Protein AF-A0A2Z6NSV8-F1 (afdb_monomer)

Solvent-accessible surface area (backbone atoms only — not comparable to full-atom values): 12908 Å² total; per-residue (Å²): 108,70,70,58,52,53,51,50,53,53,48,51,54,47,51,56,53,72,50,49,33,76,66,28,57,75,40,52,78,53,50,54,31,45,48,26,4,74,62,27,60,74,47,33,76,74,72,43,64,49,90,51,48,65,43,16,6,60,55,75,52,96,62,92,82,56,91,92,45,86,90,75,89,53,72,66,60,58,56,78,63,72,59,65,21,34,48,58,68,52,47,60,37,32,37,81,87,54,78,53,47,80,92,69,41,44,53,77,75,48,76,42,51,40,81,55,60,43,71,79,56,10,56,55,45,43,67,75,64,32,69,68,40,52,54,56,20,54,76,74,50,84,66,40,55,75,41,73,96,34,66,44,72,70,43,48,67,26,74,44,64,46,98,88,69,48,80,45,92,68,64,38,37,48,64,54,67,75,34,99,54,98,77,92,67,77,82,76,28,61,60,69,75,41,46,93,46,73,87,71,60,50,68,66,58,49,62,25,64,49,86,71,58,95,61,90

Structure (mmCIF, N/CA/C/O backbone):
data_AF-A0A2Z6NSV8-F1
#
_entry.id   AF-A0A2Z6NSV8-F1
#
loop_
_atom_site.group_PDB
_atom_site.id
_atom_site.type_symbol
_atom_site.label_atom_id
_atom_site.label_alt_id
_atom_site.label_comp_id
_atom_site.label_asym_id
_atom_site.label_entity_id
_atom_site.label_seq_id
_atom_site.pdbx_PDB_ins_code
_atom_site.Cartn_x
_atom_site.Cartn_y
_atom_site.Cartn_z
_atom_site.occupancy
_atom_site.B_iso_or_equiv
_atom_site.auth_seq_id
_atom_site.auth_comp_id
_atom_site.auth_asym_id
_atom_site.auth_atom_id
_atom_site.pdbx_PDB_model_num
ATOM 1 N N . MET A 1 1 ? -2.256 27.620 -2.130 1.00 62.16 1 MET A N 1
ATOM 2 C CA . MET A 1 1 ? -2.546 26.206 -2.452 1.00 62.16 1 MET A CA 1
ATOM 3 C C . MET A 1 1 ? -1.366 25.525 -3.134 1.00 62.16 1 MET A C 1
ATOM 5 O O . MET A 1 1 ? -0.894 24.537 -2.601 1.00 62.16 1 MET A O 1
ATOM 9 N N . GLU A 1 2 ? -0.822 26.058 -4.230 1.00 69.62 2 GLU A N 1
ATOM 10 C CA . GLU A 1 2 ? 0.265 25.418 -5.001 1.00 69.62 2 GLU A CA 1
ATOM 11 C C . GLU A 1 2 ? 1.532 25.073 -4.185 1.00 69.62 2 GLU A C 1
ATOM 13 O O . GLU A 1 2 ? 2.012 23.943 -4.229 1.00 69.62 2 GLU A O 1
ATOM 18 N N . GLN A 1 3 ? 2.013 25.991 -3.335 1.00 72.94 3 GLN A N 1
ATOM 19 C CA . GLN A 1 3 ? 3.143 25.715 -2.430 1.00 72.94 3 GLN A CA 1
ATOM 20 C C . GLN A 1 3 ? 2.844 24.598 -1.417 1.00 72.94 3 GLN A C 1
ATOM 22 O O . GLN A 1 3 ? 3.735 23.831 -1.064 1.00 72.94 3 GLN A O 1
ATOM 27 N N . GLN A 1 4 ? 1.592 24.477 -0.969 1.00 73.69 4 GLN A N 1
ATOM 28 C CA . GLN A 1 4 ? 1.180 23.437 -0.028 1.00 73.69 4 GLN A CA 1
ATOM 29 C C . GLN A 1 4 ? 1.158 22.062 -0.704 1.00 73.69 4 GLN A C 1
ATOM 31 O O . GLN A 1 4 ? 1.627 21.098 -0.111 1.00 73.69 4 GLN A O 1
ATOM 36 N N . TYR A 1 5 ? 0.713 21.981 -1.963 1.00 82.62 5 TYR A N 1
ATOM 37 C CA . TYR A 1 5 ? 0.818 20.752 -2.755 1.00 82.62 5 TYR A CA 1
ATOM 38 C C . TYR A 1 5 ? 2.273 20.325 -2.938 1.00 82.62 5 TYR A C 1
ATOM 40 O O . TYR A 1 5 ? 2.598 19.166 -2.695 1.00 82.62 5 TYR A O 1
ATOM 48 N N . LEU A 1 6 ? 3.161 21.259 -3.292 1.00 81.06 6 LEU A N 1
ATOM 49 C CA . LEU A 1 6 ? 4.580 20.957 -3.486 1.00 8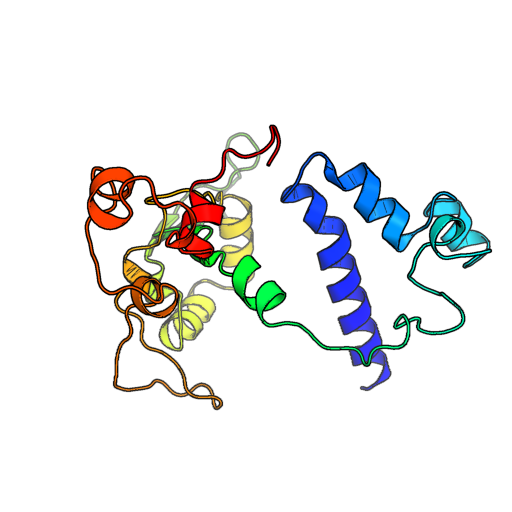1.06 6 LEU A CA 1
ATOM 50 C C . LEU A 1 6 ? 5.226 20.390 -2.214 1.00 81.06 6 LEU A C 1
ATOM 52 O O . LEU A 1 6 ? 5.952 19.397 -2.274 1.00 81.06 6 LEU A O 1
ATOM 56 N N . VAL A 1 7 ? 4.931 20.992 -1.057 1.00 82.88 7 VAL A N 1
ATOM 57 C CA . VAL A 1 7 ? 5.417 20.508 0.242 1.00 82.88 7 VAL A CA 1
ATOM 58 C C . VAL A 1 7 ? 4.864 19.116 0.544 1.00 82.88 7 VAL A C 1
ATOM 60 O O . VAL A 1 7 ? 5.635 18.232 0.914 1.00 82.88 7 VAL A O 1
ATOM 63 N N . THR A 1 8 ? 3.568 18.883 0.333 1.00 84.69 8 THR A N 1
ATOM 64 C CA . THR A 1 8 ? 2.956 17.565 0.550 1.00 84.69 8 THR A CA 1
ATOM 65 C C . THR A 1 8 ? 3.590 16.492 -0.333 1.00 84.69 8 THR A C 1
ATOM 67 O O . THR A 1 8 ? 4.013 15.461 0.186 1.00 84.69 8 THR A O 1
ATOM 70 N N . PHE A 1 9 ? 3.742 16.731 -1.640 1.00 84.56 9 PHE A N 1
ATOM 71 C CA . PHE A 1 9 ? 4.379 15.770 -2.549 1.00 84.56 9 PHE A CA 1
ATOM 72 C C . PHE A 1 9 ? 5.836 15.489 -2.169 1.00 84.56 9 PHE A C 1
ATOM 74 O O . PHE A 1 9 ? 6.267 14.335 -2.182 1.00 84.56 9 PHE A O 1
ATOM 81 N N . ALA A 1 10 ? 6.590 16.517 -1.765 1.00 81.44 10 ALA A N 1
ATOM 82 C CA . ALA A 1 10 ? 7.963 16.344 -1.301 1.00 81.44 10 ALA A CA 1
ATOM 83 C C . ALA A 1 10 ? 8.043 15.497 -0.019 1.00 81.44 10 ALA A C 1
ATOM 85 O O . ALA A 1 10 ? 8.950 14.672 0.116 1.00 81.44 10 ALA A O 1
ATOM 86 N N . ILE A 1 11 ? 7.094 15.668 0.909 1.00 82.62 11 ILE A N 1
ATOM 87 C CA . ILE A 1 11 ? 6.999 14.861 2.131 1.00 82.62 11 ILE A CA 1
ATOM 88 C C . ILE A 1 11 ? 6.618 13.416 1.798 1.00 82.62 11 ILE A C 1
ATOM 90 O O . ILE A 1 11 ? 7.259 12.503 2.307 1.00 82.62 11 ILE A O 1
ATOM 94 N N . VAL A 1 12 ? 5.639 13.184 0.919 1.00 84.94 12 VAL A N 1
ATOM 95 C CA . VAL A 1 12 ? 5.244 11.826 0.503 1.00 84.94 12 VAL A CA 1
ATOM 96 C C . VAL A 1 12 ? 6.412 11.099 -0.164 1.00 84.94 12 VAL A C 1
ATOM 98 O O . VAL A 1 12 ? 6.727 9.971 0.214 1.00 84.94 12 VAL A O 1
ATOM 101 N N . GLY A 1 13 ? 7.119 11.757 -1.088 1.00 78.25 13 GLY A N 1
ATOM 102 C CA . GLY A 1 13 ? 8.314 11.191 -1.719 1.00 78.25 13 GLY A CA 1
ATOM 103 C C . GLY A 1 13 ? 9.427 10.893 -0.711 1.00 78.25 13 GLY A C 1
ATOM 104 O O . GLY A 1 13 ? 10.077 9.850 -0.788 1.00 78.25 13 GLY A O 1
ATOM 105 N N . LEU A 1 14 ? 9.612 11.769 0.282 1.00 79.94 14 LEU A N 1
ATOM 106 C CA . LEU A 1 14 ? 10.553 11.560 1.378 1.00 79.94 14 LEU A CA 1
ATOM 107 C C . LEU A 1 14 ? 10.190 10.341 2.233 1.00 79.94 14 LEU A C 1
ATOM 109 O O . LEU A 1 14 ? 11.044 9.490 2.473 1.00 79.94 14 LEU A O 1
ATOM 113 N N . VAL A 1 15 ? 8.945 10.263 2.700 1.00 79.06 15 VAL A N 1
ATOM 114 C CA . VAL A 1 15 ? 8.458 9.157 3.530 1.00 79.06 15 VAL A CA 1
ATOM 115 C C . VAL A 1 15 ? 8.573 7.848 2.754 1.00 79.06 15 VAL A C 1
ATOM 117 O O . VAL A 1 15 ? 9.170 6.902 3.254 1.00 79.06 15 VAL A O 1
ATOM 120 N N . SER A 1 16 ? 8.133 7.813 1.495 1.00 76.50 16 SER A N 1
ATOM 121 C CA . SER A 1 16 ? 8.285 6.629 0.644 1.00 76.50 16 SER A CA 1
ATOM 122 C C . SER A 1 16 ? 9.747 6.179 0.545 1.00 76.50 16 SER A C 1
ATOM 124 O O . SER A 1 16 ? 10.042 5.008 0.763 1.00 76.50 16 SER A O 1
ATOM 126 N N . GLN A 1 17 ? 10.690 7.098 0.301 1.00 69.12 17 GLN A N 1
ATOM 127 C CA . GLN A 1 17 ? 12.111 6.750 0.257 1.00 69.12 17 GLN A CA 1
ATOM 128 C C . GLN A 1 17 ? 12.622 6.249 1.610 1.00 69.12 17 GLN A C 1
ATOM 130 O O . GLN A 1 17 ? 13.255 5.208 1.654 1.00 69.12 17 GLN A O 1
ATOM 135 N N . LEU A 1 18 ? 12.343 6.934 2.718 1.00 66.38 18 LEU A N 1
ATOM 136 C CA . LEU A 1 18 ? 12.911 6.573 4.022 1.00 66.38 18 LEU A CA 1
ATOM 137 C C . LEU A 1 18 ? 12.328 5.303 4.646 1.00 66.38 18 LEU A C 1
ATOM 139 O O . LEU A 1 18 ? 12.988 4.730 5.509 1.00 66.38 18 LEU A O 1
ATOM 143 N N . TYR A 1 19 ? 11.134 4.872 4.235 1.00 64.19 19 TYR A N 1
ATOM 144 C CA . TYR A 1 19 ? 10.487 3.664 4.755 1.00 64.19 19 TYR A CA 1
ATOM 145 C C . TYR A 1 19 ? 10.739 2.414 3.897 1.00 64.19 19 TYR A C 1
ATOM 147 O O . TYR A 1 19 ? 10.622 1.309 4.418 1.00 64.19 19 TYR A O 1
ATOM 155 N N . LYS A 1 20 ? 11.185 2.550 2.635 1.00 63.19 20 LYS A N 1
ATOM 156 C CA . LYS A 1 20 ? 11.660 1.419 1.800 1.00 63.19 20 LYS A CA 1
ATOM 157 C C . LYS A 1 20 ? 12.656 0.468 2.488 1.00 63.19 20 LYS A C 1
ATOM 159 O O . LYS A 1 20 ? 12.567 -0.728 2.239 1.00 63.19 20 LYS A O 1
ATOM 164 N N . PRO A 1 21 ? 13.555 0.920 3.377 1.00 57.12 21 PRO A N 1
ATOM 165 C CA . PRO A 1 21 ? 14.448 0.014 4.087 1.00 57.12 21 PRO A CA 1
ATOM 166 C C . PRO A 1 21 ? 13.776 -0.883 5.138 1.00 57.12 21 PRO A C 1
ATOM 168 O O . PRO A 1 21 ? 14.441 -1.755 5.681 1.00 57.12 21 PRO A O 1
ATOM 171 N N . PHE A 1 22 ? 12.492 -0.679 5.455 1.00 58.28 22 PHE A N 1
ATOM 172 C CA . PHE A 1 22 ? 11.703 -1.654 6.219 1.00 58.28 22 PHE A CA 1
ATOM 173 C C . PHE A 1 22 ? 11.287 -2.849 5.352 1.00 58.28 22 PHE A C 1
ATOM 175 O O . PHE A 1 22 ? 11.167 -3.952 5.866 1.00 58.28 22 PHE A O 1
ATOM 182 N N . LEU A 1 23 ? 11.101 -2.625 4.046 1.00 59.06 23 LEU A N 1
ATOM 183 C CA . LEU A 1 23 ? 10.790 -3.673 3.071 1.00 59.06 23 LEU A CA 1
ATOM 184 C C . LEU A 1 23 ? 12.037 -4.481 2.681 1.00 59.06 23 LEU A C 1
ATOM 186 O O . LEU A 1 23 ? 11.924 -5.644 2.343 1.00 59.06 23 LEU A O 1
ATOM 190 N N . PHE A 1 24 ? 13.218 -3.864 2.754 1.00 62.97 24 PHE A N 1
ATOM 191 C CA . PHE A 1 24 ? 14.497 -4.519 2.484 1.00 62.97 24 PHE A CA 1
ATOM 192 C C . PHE A 1 24 ? 15.526 -4.044 3.511 1.0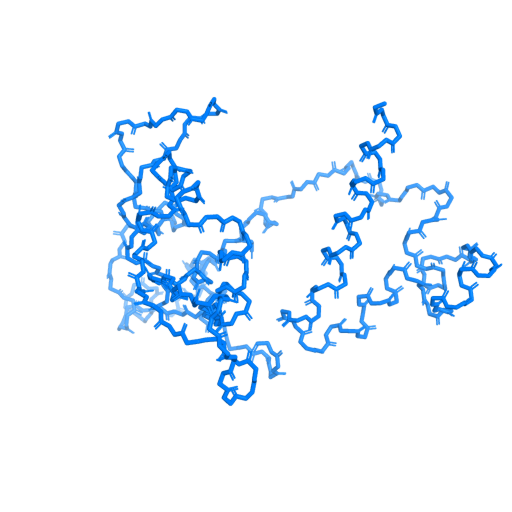0 62.97 24 PHE A C 1
ATOM 194 O O . PHE A 1 24 ? 16.110 -2.960 3.349 1.00 62.97 24 PHE A O 1
ATOM 201 N N . LEU A 1 25 ? 15.780 -4.832 4.559 1.00 59.38 25 LEU A N 1
ATOM 202 C CA . LEU A 1 25 ? 16.595 -4.405 5.708 1.00 59.38 25 LEU A CA 1
ATOM 203 C C . LEU A 1 25 ? 18.026 -3.991 5.301 1.00 59.38 25 LEU A C 1
ATOM 205 O O . LEU A 1 25 ? 18.644 -3.123 5.923 1.00 59.38 25 LEU A O 1
ATOM 209 N N . ASN A 1 26 ? 18.526 -4.548 4.194 1.00 61.38 26 ASN A N 1
ATOM 210 C CA . ASN A 1 26 ? 19.857 -4.278 3.646 1.00 61.38 26 ASN A CA 1
ATOM 211 C C . ASN A 1 26 ? 19.921 -3.052 2.705 1.00 61.38 26 ASN A C 1
ATOM 213 O O . ASN A 1 26 ? 21.013 -2.584 2.375 1.00 61.38 26 ASN A O 1
ATOM 217 N N . THR A 1 27 ? 18.786 -2.470 2.291 1.00 60.88 27 THR A N 1
ATOM 218 C CA . THR A 1 27 ? 18.764 -1.334 1.338 1.00 60.88 27 THR A CA 1
ATOM 219 C C . THR A 1 27 ? 19.019 0.031 1.970 1.00 60.88 27 THR A C 1
ATOM 221 O O . THR A 1 27 ? 19.219 1.006 1.238 1.00 60.88 27 THR A O 1
ATOM 224 N N . MET A 1 28 ? 19.109 0.120 3.306 1.00 60.19 28 MET A N 1
ATOM 225 C CA . MET A 1 28 ? 19.552 1.337 4.012 1.00 60.19 28 MET A CA 1
ATOM 226 C C . MET A 1 28 ? 20.833 1.922 3.390 1.00 60.19 28 MET A C 1
ATOM 228 O O . MET A 1 28 ? 20.968 3.144 3.277 1.00 60.19 28 MET A O 1
ATOM 232 N N . LEU A 1 29 ? 21.738 1.046 2.933 1.00 62.62 29 LEU A N 1
ATOM 233 C CA . LEU A 1 29 ? 23.015 1.407 2.319 1.00 62.62 29 LEU A CA 1
ATOM 234 C C . LEU A 1 29 ? 22.867 2.163 0.987 1.00 62.62 29 LEU A C 1
ATOM 236 O O . LEU A 1 29 ? 23.755 2.926 0.626 1.00 62.62 29 LEU A O 1
ATOM 240 N N . PHE A 1 30 ? 21.753 1.999 0.273 1.00 67.00 30 PHE A N 1
ATOM 241 C CA . PHE A 1 30 ? 21.527 2.607 -1.045 1.00 67.00 30 PHE A CA 1
ATOM 242 C C . PHE A 1 30 ? 20.504 3.741 -1.000 1.00 67.00 30 PHE A C 1
ATOM 244 O O . PHE A 1 30 ? 20.669 4.778 -1.644 1.00 67.00 30 PHE A O 1
ATOM 251 N N . VAL A 1 31 ? 19.462 3.582 -0.189 1.00 75.38 31 VAL A N 1
ATOM 252 C CA . VAL A 1 31 ? 18.340 4.517 -0.125 1.00 75.38 31 VAL A CA 1
ATOM 253 C C . VAL A 1 31 ? 18.759 5.853 0.490 1.00 75.38 31 VAL A C 1
ATOM 255 O O . VAL A 1 31 ? 18.493 6.908 -0.090 1.00 75.38 31 VAL A O 1
ATOM 258 N N . ILE A 1 32 ? 19.476 5.839 1.619 1.00 78.88 32 ILE A N 1
ATOM 259 C CA . ILE A 1 32 ? 19.901 7.077 2.290 1.00 78.88 32 ILE A CA 1
ATOM 260 C C . ILE A 1 32 ? 20.888 7.871 1.411 1.00 78.88 32 ILE A C 1
ATOM 262 O O . ILE A 1 32 ? 20.663 9.076 1.223 1.00 78.88 32 ILE A O 1
ATOM 266 N N . PRO A 1 33 ? 21.925 7.251 0.806 1.00 83.12 33 PRO A N 1
ATOM 267 C CA . PRO A 1 33 ? 22.817 7.961 -0.107 1.00 83.12 33 PRO A CA 1
ATOM 268 C C . PRO A 1 33 ? 22.147 8.399 -1.410 1.00 83.12 33 PRO A C 1
ATOM 270 O O . PRO A 1 33 ? 22.507 9.446 -1.931 1.00 83.12 33 PRO A O 1
ATOM 273 N N . SER A 1 34 ? 21.132 7.697 -1.928 1.00 84.50 34 SER A N 1
ATOM 274 C CA . SER A 1 34 ? 20.431 8.175 -3.135 1.00 84.50 34 SER A CA 1
ATOM 275 C C . SER A 1 34 ? 19.768 9.543 -2.915 1.00 84.50 34 SER A C 1
ATOM 277 O O . SER A 1 34 ? 19.781 10.400 -3.803 1.00 84.50 34 SER A O 1
ATOM 279 N N . ARG A 1 35 ? 19.265 9.813 -1.702 1.00 84.06 35 ARG A N 1
ATOM 280 C CA . ARG A 1 35 ? 18.695 11.117 -1.349 1.00 84.06 35 ARG A CA 1
ATOM 281 C C . ARG A 1 35 ? 19.747 12.141 -0.955 1.00 84.06 35 ARG A C 1
ATOM 283 O O . ARG A 1 35 ? 19.686 13.277 -1.424 1.00 84.06 35 ARG A O 1
ATOM 290 N N . TYR A 1 36 ? 20.648 11.790 -0.044 1.00 88.12 36 TYR A N 1
ATOM 291 C CA . TYR A 1 36 ? 21.563 12.750 0.586 1.00 88.12 36 TYR A CA 1
ATOM 292 C C . TYR A 1 36 ? 22.961 12.786 -0.031 1.00 88.12 36 TYR A C 1
ATOM 294 O O . TYR A 1 36 ? 23.733 13.690 0.276 1.00 88.12 36 TYR A O 1
ATOM 302 N N . GLY A 1 37 ? 23.265 11.834 -0.903 1.00 88.69 37 GLY A N 1
ATOM 303 C CA . GLY A 1 37 ? 24.602 11.577 -1.405 1.00 88.69 37 GLY A CA 1
ATOM 304 C C . GLY A 1 37 ? 25.503 10.947 -0.352 1.00 88.69 37 GLY A C 1
ATOM 305 O O . GLY A 1 37 ? 25.142 10.815 0.822 1.00 88.69 37 GLY A O 1
ATOM 306 N N . LEU A 1 38 ? 26.710 10.586 -0.774 1.00 90.12 38 LEU A N 1
ATOM 307 C CA . LEU A 1 38 ? 27.730 10.032 0.113 1.00 90.12 38 LEU A CA 1
ATOM 308 C C . LEU A 1 38 ? 28.185 11.037 1.189 1.00 90.12 38 LEU A C 1
ATOM 310 O O . LEU A 1 38 ? 28.620 10.633 2.263 1.00 90.12 38 LEU A O 1
ATOM 314 N N . LEU A 1 39 ? 28.035 12.344 0.933 1.00 89.12 39 LEU A N 1
ATOM 315 C CA . LEU A 1 39 ? 28.334 13.406 1.904 1.00 89.12 39 LEU A CA 1
ATOM 316 C C . LEU A 1 39 ? 27.355 13.418 3.093 1.00 89.12 39 LEU A C 1
ATOM 318 O O . LEU A 1 39 ? 27.661 13.957 4.159 1.00 89.12 39 LEU A O 1
ATOM 322 N N . GLY A 1 40 ? 26.189 12.790 2.929 1.00 88.19 40 GLY A N 1
ATOM 323 C CA . GLY A 1 40 ? 25.226 12.562 3.995 1.00 88.19 40 GLY A CA 1
ATOM 324 C C . GLY A 1 40 ? 24.389 13.786 4.379 1.00 88.19 40 GLY A C 1
ATOM 325 O O . GLY A 1 40 ? 24.613 14.925 3.965 1.00 88.19 40 GLY A O 1
ATOM 326 N N . LYS A 1 41 ? 23.379 13.531 5.221 1.00 89.56 41 LYS A N 1
ATOM 327 C CA . LYS A 1 41 ? 22.347 14.508 5.603 1.00 89.56 41 LYS A CA 1
ATOM 328 C C . LYS A 1 41 ? 22.912 15.778 6.239 1.00 89.56 41 LYS A C 1
ATOM 330 O O . LYS A 1 41 ? 22.564 16.870 5.814 1.00 89.56 41 LYS A O 1
ATOM 335 N N . LYS A 1 42 ? 23.787 15.649 7.245 1.00 91.12 42 LYS A N 1
ATOM 336 C CA . LYS A 1 42 ? 24.314 16.809 7.993 1.00 91.12 42 LYS A CA 1
ATOM 337 C C . LYS A 1 42 ? 25.053 17.793 7.086 1.00 91.12 42 LYS A C 1
ATOM 339 O O . LYS A 1 42 ? 24.868 18.998 7.223 1.00 91.12 42 LYS A O 1
ATOM 344 N N . PHE A 1 43 ? 25.863 17.280 6.160 1.00 92.00 43 PHE A N 1
ATOM 345 C CA . PHE A 1 43 ? 26.581 18.113 5.203 1.00 92.00 43 PHE A CA 1
ATOM 346 C C . PHE A 1 43 ? 25.602 18.807 4.255 1.00 92.00 43 PHE A C 1
ATOM 348 O O . PHE A 1 43 ? 25.628 20.028 4.138 1.00 92.00 43 PHE A O 1
ATOM 355 N N . LYS A 1 44 ? 24.694 18.042 3.637 1.00 91.25 44 LYS A N 1
ATOM 356 C CA . LYS A 1 44 ? 23.730 18.571 2.669 1.00 91.25 44 LYS A CA 1
ATOM 357 C C . LYS A 1 44 ? 22.770 19.602 3.266 1.00 91.25 44 LYS A C 1
ATOM 359 O O . LYS A 1 44 ? 22.452 20.581 2.602 1.00 91.25 44 LYS A O 1
ATOM 364 N N . ASP A 1 45 ? 22.347 19.421 4.514 1.00 92.06 45 ASP A N 1
ATOM 365 C CA . ASP A 1 45 ? 21.490 20.387 5.211 1.00 92.06 45 ASP A CA 1
ATOM 366 C C . ASP A 1 45 ? 22.242 21.691 5.548 1.00 92.06 45 ASP A C 1
ATOM 368 O O . ASP A 1 45 ? 21.627 22.751 5.610 1.00 92.06 45 ASP A O 1
ATOM 372 N N . THR A 1 46 ? 23.564 21.624 5.754 1.00 93.19 46 THR A N 1
ATOM 373 C CA . THR A 1 46 ? 24.395 22.785 6.129 1.00 93.19 46 THR A CA 1
ATOM 374 C C . THR A 1 46 ? 24.903 23.557 4.910 1.00 93.19 46 THR A C 1
ATOM 376 O O . THR A 1 46 ? 24.905 24.784 4.907 1.00 93.19 46 THR A O 1
ATOM 379 N N . PHE A 1 47 ? 25.347 22.842 3.874 1.00 91.38 47 PHE A N 1
ATOM 380 C CA . PHE A 1 47 ? 26.056 23.412 2.723 1.00 91.38 47 PHE A CA 1
ATOM 381 C C . PHE A 1 47 ? 25.283 23.289 1.403 1.00 91.38 47 PHE A C 1
ATOM 383 O O . PHE A 1 47 ? 25.734 23.799 0.379 1.00 91.38 47 PHE A O 1
ATOM 390 N N . GLY A 1 48 ? 24.117 22.638 1.409 1.00 88.81 48 GLY A N 1
ATOM 391 C CA . GLY A 1 48 ? 23.327 22.378 0.209 1.00 88.81 48 GLY A CA 1
ATOM 392 C C . GLY A 1 48 ? 23.852 21.206 -0.626 1.00 88.81 48 GLY A C 1
ATOM 393 O O . GLY A 1 48 ? 24.701 20.421 -0.201 1.00 88.81 48 GLY A O 1
ATOM 394 N N . HIS A 1 49 ? 23.303 21.056 -1.835 1.00 91.44 49 HIS A N 1
ATOM 395 C CA . HIS A 1 49 ? 23.743 20.032 -2.787 1.00 91.44 49 HIS A CA 1
ATOM 396 C C . HIS A 1 49 ? 25.100 20.403 -3.402 1.00 91.44 49 HIS A C 1
ATOM 398 O O . HIS A 1 49 ? 25.289 21.531 -3.860 1.00 91.44 49 HIS A O 1
ATOM 404 N N . VAL A 1 50 ? 26.034 19.446 -3.426 1.00 88.19 50 VAL A N 1
ATOM 405 C CA . VAL A 1 50 ? 27.389 19.630 -3.961 1.00 88.19 50 VAL A CA 1
ATOM 406 C C . VAL A 1 50 ? 27.753 18.483 -4.902 1.00 88.19 50 VAL A C 1
ATOM 408 O O . VAL A 1 50 ? 27.592 17.309 -4.571 1.00 88.19 50 VAL A O 1
ATOM 411 N N . GLY A 1 51 ? 28.318 18.835 -6.058 1.00 87.69 51 GLY A N 1
ATOM 412 C CA . GLY A 1 51 ? 28.855 17.878 -7.021 1.00 87.69 51 GLY A CA 1
ATOM 413 C C . GLY A 1 51 ? 27.778 17.193 -7.862 1.00 87.69 51 GLY A C 1
ATOM 414 O O . GLY A 1 51 ? 26.852 17.836 -8.355 1.00 87.69 51 GLY A O 1
ATOM 415 N N . ASN A 1 52 ? 27.950 15.891 -8.080 1.00 88.25 52 ASN A N 1
ATOM 416 C CA . ASN A 1 52 ? 27.046 15.050 -8.863 1.00 88.25 52 ASN A CA 1
ATOM 417 C C . ASN A 1 52 ? 26.077 14.267 -7.953 1.00 88.25 52 ASN A C 1
ATOM 419 O O . ASN A 1 52 ? 26.110 14.389 -6.727 1.00 88.25 52 ASN A O 1
ATOM 423 N N . ALA A 1 53 ? 25.232 13.429 -8.558 1.00 87.00 53 ALA A N 1
ATOM 424 C CA . ALA A 1 53 ? 24.254 12.619 -7.834 1.00 87.00 53 ALA A CA 1
ATOM 425 C C . ALA A 1 53 ? 24.878 11.648 -6.811 1.00 87.00 53 ALA A C 1
ATOM 427 O O . ALA A 1 53 ? 24.235 11.314 -5.824 1.00 87.00 53 ALA A O 1
ATOM 428 N N . ILE A 1 54 ? 26.134 11.233 -6.996 1.00 88.38 54 ILE A N 1
ATOM 429 C CA . ILE A 1 54 ? 26.828 10.333 -6.062 1.00 88.38 54 ILE A CA 1
ATOM 430 C C . ILE A 1 54 ? 27.207 11.085 -4.779 1.00 88.38 54 ILE A C 1
ATOM 432 O O . ILE A 1 54 ? 26.995 10.591 -3.672 1.00 88.38 54 ILE A O 1
ATOM 436 N N . LEU A 1 55 ? 27.746 12.301 -4.911 1.00 88.94 55 LEU A N 1
ATOM 437 C CA . LEU A 1 55 ? 28.215 13.094 -3.771 1.00 88.94 55 LEU A CA 1
ATOM 438 C C . LEU A 1 55 ? 27.076 13.788 -3.024 1.00 88.94 55 LEU A C 1
ATOM 440 O O . LEU A 1 55 ? 27.030 13.725 -1.797 1.00 88.94 55 LEU A O 1
ATOM 444 N N . GLY A 1 56 ? 26.167 14.430 -3.759 1.00 85.50 56 GLY A N 1
ATOM 445 C CA . GLY A 1 56 ? 25.079 15.234 -3.202 1.00 85.50 56 GLY A CA 1
ATOM 446 C C . GLY A 1 56 ? 23.710 14.552 -3.214 1.00 85.50 56 GLY A C 1
ATOM 447 O O . GLY A 1 56 ? 22.758 15.113 -2.674 1.00 85.50 56 GLY A O 1
ATOM 448 N N . GLY A 1 57 ? 23.576 13.365 -3.810 1.00 89.56 57 GLY A N 1
ATOM 449 C CA . GLY A 1 57 ? 22.297 12.670 -3.996 1.00 89.56 57 GLY A CA 1
ATOM 450 C C . GLY A 1 57 ? 21.533 13.168 -5.226 1.00 89.56 57 GLY A C 1
ATOM 451 O O . GLY A 1 57 ? 21.858 14.207 -5.799 1.00 89.56 57 GLY A O 1
ATOM 452 N N . PHE A 1 58 ? 20.480 12.459 -5.626 1.00 88.00 58 PHE A N 1
ATOM 453 C CA . PHE A 1 58 ? 19.635 12.855 -6.761 1.00 88.00 58 PHE A CA 1
ATOM 454 C C . PHE A 1 58 ? 18.760 14.080 -6.451 1.00 88.00 58 PHE A C 1
ATOM 456 O O . PHE A 1 58 ? 18.499 14.909 -7.322 1.00 88.00 58 PHE A O 1
ATOM 463 N N . VAL A 1 59 ? 18.320 14.237 -5.197 1.00 87.94 59 VAL A N 1
ATOM 464 C CA . VAL A 1 59 ? 17.466 15.365 -4.787 1.00 87.94 59 VAL A CA 1
ATOM 465 C C . VAL A 1 59 ? 18.278 16.661 -4.757 1.00 87.94 59 VAL A C 1
ATOM 467 O O . VAL A 1 59 ? 19.295 16.718 -4.080 1.00 87.94 59 VAL A O 1
ATOM 470 N N . GLY A 1 60 ? 17.819 17.731 -5.405 1.00 86.06 60 GLY A N 1
ATOM 471 C CA . GLY A 1 60 ? 18.524 19.024 -5.403 1.00 86.06 60 GLY A CA 1
ATOM 472 C C . GLY A 1 60 ? 19.596 19.173 -6.489 1.00 86.06 60 GLY A C 1
ATOM 473 O O . GLY A 1 60 ? 20.350 20.143 -6.463 1.00 86.06 60 GLY A O 1
ATOM 474 N N . MET A 1 61 ? 19.644 18.246 -7.452 1.00 89.62 61 MET A N 1
ATOM 475 C CA . MET A 1 61 ? 20.401 18.418 -8.693 1.00 89.62 61 MET A CA 1
ATOM 476 C C . MET A 1 61 ? 19.921 19.658 -9.461 1.00 89.62 61 MET A C 1
ATOM 478 O O . MET A 1 61 ? 18.729 19.956 -9.510 1.00 89.62 61 MET A O 1
ATOM 482 N N . LYS A 1 62 ? 20.856 20.373 -10.100 1.00 87.00 62 LYS A N 1
ATOM 483 C CA . LYS A 1 62 ? 20.563 21.627 -10.826 1.00 87.00 62 LYS A CA 1
ATOM 484 C C . LYS A 1 62 ? 19.649 21.444 -12.038 1.00 87.00 62 LYS A C 1
ATOM 486 O O . LYS A 1 62 ? 18.986 22.391 -12.448 1.00 87.00 62 LYS A O 1
ATOM 491 N N . LYS A 1 63 ? 19.672 20.260 -12.648 1.00 87.94 63 LYS A N 1
ATOM 492 C CA . LYS A 1 63 ? 18.838 19.887 -13.789 1.00 87.94 63 LYS A CA 1
ATOM 493 C C . LYS A 1 63 ? 18.285 18.492 -13.551 1.00 87.94 63 LYS A C 1
ATOM 495 O O . LYS A 1 63 ? 18.973 17.657 -12.963 1.00 87.94 63 LYS A O 1
ATOM 500 N N . ALA A 1 64 ? 17.060 18.270 -14.013 1.00 88.06 64 ALA A N 1
ATOM 501 C CA . ALA A 1 64 ? 16.526 16.926 -14.140 1.00 88.06 64 ALA A CA 1
ATOM 502 C C . ALA A 1 64 ? 17.358 16.152 -15.172 1.00 88.06 64 ALA A C 1
ATOM 504 O O . ALA A 1 64 ? 17.776 16.721 -16.181 1.00 88.06 64 ALA A O 1
ATOM 505 N N . GLU A 1 65 ? 17.593 14.876 -14.892 1.00 88.06 65 GLU A N 1
ATOM 506 C CA . GLU A 1 65 ? 18.314 13.953 -15.762 1.00 88.06 65 GLU A CA 1
ATOM 507 C C . GLU A 1 65 ? 17.353 12.832 -16.152 1.00 88.06 65 GLU A C 1
ATOM 509 O O . GLU A 1 65 ? 16.726 12.227 -15.284 1.00 88.06 65 GLU A O 1
ATOM 514 N N . ASN A 1 66 ? 17.207 12.600 -17.452 1.00 89.44 66 ASN A N 1
ATOM 515 C CA . ASN A 1 66 ? 16.309 11.592 -18.013 1.00 89.44 66 ASN A CA 1
ATOM 516 C C . ASN A 1 66 ? 17.037 10.641 -18.975 1.00 89.44 66 ASN A C 1
ATOM 518 O O . ASN A 1 66 ? 16.400 9.833 -19.644 1.00 89.44 66 ASN A O 1
ATOM 522 N N . HIS A 1 67 ? 18.366 10.753 -19.071 1.00 91.94 67 HIS A N 1
ATOM 523 C CA . HIS A 1 67 ? 19.216 9.892 -19.887 1.00 91.94 67 HIS A CA 1
ATOM 524 C C . HIS A 1 67 ? 18.803 9.837 -21.368 1.00 91.94 67 HIS A C 1
ATOM 526 O O . HIS A 1 67 ? 19.005 8.832 -22.042 1.00 91.94 67 HIS A O 1
ATOM 532 N N . GLY A 1 68 ? 18.228 10.928 -21.888 1.00 93.88 68 GLY A N 1
ATOM 533 C CA . GLY A 1 68 ? 17.805 11.032 -23.286 1.00 93.88 68 GLY A CA 1
ATOM 534 C C . GLY A 1 68 ? 16.449 10.393 -23.604 1.00 93.88 68 GLY A C 1
ATOM 535 O O . GLY A 1 68 ? 16.034 10.443 -24.759 1.00 93.88 68 GLY A O 1
ATOM 536 N N . VAL A 1 69 ? 15.736 9.851 -22.609 1.00 93.94 69 VAL A N 1
ATOM 537 C CA . VAL A 1 69 ? 14.409 9.238 -22.778 1.00 93.94 69 VAL A CA 1
ATOM 538 C C . VAL A 1 69 ? 13.366 10.020 -21.970 1.00 93.94 69 VAL A C 1
ATOM 540 O O . VAL A 1 69 ? 13.606 10.350 -20.808 1.00 93.94 69 VAL A O 1
ATOM 543 N N . PRO A 1 70 ? 12.200 10.371 -22.542 1.00 94.81 70 PRO A N 1
ATOM 544 C CA . PRO A 1 70 ? 11.124 11.003 -21.783 1.00 94.81 70 PRO A CA 1
ATOM 545 C C . PRO A 1 70 ? 10.700 10.163 -20.573 1.00 94.81 70 PRO A C 1
ATOM 547 O O . PRO A 1 70 ? 10.545 8.947 -20.667 1.00 94.81 70 PRO A O 1
ATOM 550 N N . TYR A 1 71 ? 10.498 10.824 -19.433 1.00 93.00 71 TYR A N 1
ATOM 551 C CA . TYR A 1 71 ? 10.089 10.146 -18.207 1.00 93.00 71 TYR A CA 1
ATOM 552 C C . TYR A 1 71 ? 8.709 9.494 -18.369 1.00 93.00 71 TYR A C 1
ATOM 554 O O . TYR A 1 71 ? 7.750 10.154 -18.768 1.00 93.00 71 TYR A O 1
ATOM 562 N N . SER A 1 72 ? 8.620 8.214 -18.017 1.00 92.50 72 SER A N 1
ATOM 563 C CA . SER A 1 72 ? 7.384 7.437 -17.925 1.00 92.50 72 SER A CA 1
ATOM 564 C C . SER A 1 72 ? 7.543 6.349 -16.859 1.00 92.50 72 SER A C 1
ATOM 566 O O . SER A 1 72 ? 8.664 5.963 -16.522 1.00 92.50 72 SER A O 1
ATOM 568 N N . LEU A 1 73 ? 6.425 5.886 -16.296 1.00 89.56 73 LEU A N 1
ATOM 569 C CA . LEU A 1 73 ? 6.394 4.608 -15.586 1.00 89.56 73 LEU A CA 1
ATOM 570 C C . LEU A 1 73 ? 6.165 3.513 -16.627 1.00 89.56 73 LEU A C 1
ATOM 572 O O . LEU A 1 73 ? 5.339 3.697 -17.519 1.00 89.56 73 LEU A O 1
ATOM 576 N N . THR A 1 74 ? 6.921 2.423 -16.533 1.00 90.19 74 THR A N 1
ATOM 577 C CA . THR A 1 74 ? 6.887 1.342 -17.525 1.00 90.19 74 THR A CA 1
ATOM 578 C C . THR A 1 74 ? 5.921 0.231 -17.112 1.00 90.19 74 THR A C 1
ATOM 580 O O . THR A 1 74 ? 5.527 0.133 -15.947 1.00 90.19 74 THR A O 1
ATOM 583 N N . GLU A 1 75 ? 5.550 -0.630 -18.055 1.00 82.94 75 GLU A N 1
ATOM 584 C CA . GLU A 1 75 ? 4.674 -1.781 -17.791 1.00 82.94 75 GLU A CA 1
ATOM 585 C C . GLU A 1 75 ? 5.321 -2.791 -16.830 1.00 82.94 75 GLU A C 1
ATOM 587 O O . GLU A 1 75 ? 4.666 -3.368 -15.959 1.00 82.94 75 GLU A O 1
ATOM 592 N N . GLU A 1 76 ? 6.641 -2.956 -16.908 1.00 84.31 76 GLU A N 1
ATOM 593 C CA . GLU A 1 76 ? 7.400 -3.805 -15.990 1.00 84.31 76 GLU A CA 1
ATOM 594 C C . GLU A 1 76 ? 7.354 -3.237 -14.570 1.00 84.31 76 GLU A C 1
ATOM 596 O O . GLU A 1 76 ? 7.214 -3.989 -13.607 1.00 84.31 76 GLU A O 1
ATOM 601 N N . PHE A 1 77 ? 7.400 -1.904 -14.428 1.00 86.94 77 PHE A N 1
ATOM 602 C CA . PHE A 1 77 ? 7.235 -1.255 -13.129 1.00 86.94 77 PHE A CA 1
ATOM 603 C C . PHE A 1 77 ? 5.856 -1.553 -12.529 1.00 86.94 77 PHE A C 1
ATOM 605 O O . PHE A 1 77 ? 5.768 -1.859 -11.343 1.00 86.94 77 PHE A O 1
ATOM 612 N N . ALA A 1 78 ? 4.786 -1.505 -13.325 1.00 81.81 78 ALA A N 1
ATOM 613 C CA . ALA A 1 78 ? 3.455 -1.880 -12.849 1.00 81.81 78 ALA A CA 1
ATOM 614 C C . ALA A 1 78 ? 3.391 -3.365 -12.445 1.00 81.81 78 ALA A C 1
ATOM 616 O O . ALA A 1 78 ? 2.805 -3.702 -11.416 1.00 81.81 78 ALA A O 1
ATOM 617 N N . SER A 1 79 ? 4.043 -4.240 -13.213 1.00 81.19 79 SER A N 1
ATOM 618 C CA . SER A 1 79 ? 4.034 -5.691 -12.998 1.00 81.19 79 SER A CA 1
ATOM 619 C C . SER A 1 79 ? 4.721 -6.107 -11.693 1.00 81.19 79 SER A C 1
ATOM 621 O O . SER A 1 79 ? 4.162 -6.892 -10.932 1.00 81.19 79 SER A O 1
ATOM 623 N N . VAL A 1 80 ? 5.886 -5.532 -11.369 1.00 87.62 80 VAL A N 1
ATOM 624 C CA . VAL A 1 80 ? 6.625 -5.868 -10.131 1.00 87.62 80 VAL A CA 1
ATOM 625 C C . VAL A 1 80 ? 6.005 -5.270 -8.862 1.00 87.62 80 VAL A C 1
ATOM 627 O O . VAL A 1 80 ? 6.389 -5.634 -7.754 1.00 87.62 80 VAL A O 1
ATOM 630 N N . TYR A 1 81 ? 5.046 -4.351 -9.003 1.00 88.44 81 TYR A N 1
ATOM 631 C CA . TYR A 1 81 ? 4.327 -3.736 -7.883 1.00 88.44 81 TYR A CA 1
ATOM 632 C C . TYR A 1 81 ? 2.993 -4.427 -7.550 1.00 88.44 81 TYR A C 1
ATOM 634 O O . TYR A 1 81 ? 2.270 -3.953 -6.670 1.00 88.44 81 TYR A O 1
ATOM 642 N N . ARG A 1 82 ? 2.684 -5.570 -8.181 1.00 89.81 82 ARG A N 1
ATOM 643 C CA . ARG A 1 82 ? 1.528 -6.429 -7.862 1.00 89.81 82 ARG A CA 1
ATOM 644 C C . ARG A 1 82 ? 1.744 -7.189 -6.548 1.00 89.81 82 ARG A C 1
ATOM 646 O O . ARG A 1 82 ? 2.031 -8.379 -6.515 1.00 89.81 82 ARG A O 1
ATOM 653 N N . MET A 1 83 ? 1.643 -6.460 -5.439 1.00 93.19 83 MET A N 1
ATOM 654 C CA . MET A 1 83 ? 1.958 -6.924 -4.080 1.00 93.19 83 MET A CA 1
ATOM 655 C C . MET A 1 83 ? 0.704 -7.174 -3.221 1.00 93.19 83 MET A C 1
ATOM 657 O O . MET A 1 83 ? 0.726 -6.990 -2.004 1.00 93.19 83 MET A O 1
ATOM 661 N N . HIS A 1 84 ? -0.402 -7.599 -3.837 1.00 93.25 84 HIS A N 1
ATOM 662 C CA . HIS A 1 84 ? -1.650 -7.939 -3.141 1.00 93.25 84 HIS A CA 1
ATOM 663 C C . HIS A 1 84 ? -1.512 -8.973 -1.999 1.00 93.25 84 HIS A C 1
ATOM 665 O O . HIS A 1 84 ? -2.229 -8.817 -1.007 1.00 93.25 84 HIS A O 1
ATOM 671 N N . PRO A 1 85 ? -0.567 -9.943 -2.035 1.00 92.94 85 PRO A N 1
ATOM 672 C CA . PRO A 1 85 ? -0.317 -10.857 -0.911 1.00 92.94 85 PRO A CA 1
ATOM 673 C C . PRO A 1 85 ? 0.094 -10.196 0.416 1.00 92.94 85 PRO A C 1
ATOM 675 O O . PRO A 1 85 ? 0.082 -10.842 1.460 1.00 92.94 85 PRO A O 1
ATOM 678 N N . LEU A 1 86 ? 0.447 -8.904 0.419 1.00 94.56 86 LEU A N 1
ATOM 679 C CA . LEU A 1 86 ? 0.732 -8.169 1.657 1.00 94.56 86 LEU A CA 1
ATOM 680 C C . LEU A 1 86 ? -0.523 -7.920 2.509 1.00 94.56 86 LEU A C 1
ATOM 682 O O . LEU A 1 86 ? -0.410 -7.605 3.697 1.00 94.56 86 LEU A O 1
ATOM 686 N N . LEU A 1 87 ? -1.718 -8.009 1.926 1.00 95.44 87 LEU A N 1
ATOM 687 C CA . LEU A 1 87 ? -2.960 -7.718 2.631 1.00 95.44 87 LEU A CA 1
ATOM 688 C C . LEU A 1 87 ? -3.391 -8.924 3.488 1.00 95.44 87 LEU A C 1
ATOM 690 O O . LEU A 1 87 ? -3.397 -10.044 2.988 1.00 95.44 87 LEU A O 1
ATOM 694 N N . PRO A 1 88 ? -3.754 -8.731 4.769 1.00 96.00 88 PRO A N 1
ATOM 695 C CA . PRO A 1 88 ? -4.256 -9.818 5.610 1.00 96.00 88 PRO A CA 1
ATOM 696 C C . PRO A 1 88 ? -5.711 -10.180 5.261 1.00 96.00 88 PRO A C 1
ATOM 698 O O . PRO A 1 88 ? -6.393 -9.442 4.552 1.00 96.00 88 PRO A O 1
ATOM 701 N N . ASP A 1 89 ? -6.231 -11.274 5.819 1.00 96.06 89 ASP A N 1
ATOM 702 C CA . ASP A 1 89 ? -7.659 -11.619 5.703 1.00 96.06 89 ASP A CA 1
ATOM 703 C C . ASP A 1 89 ? -8.552 -10.770 6.626 1.00 96.06 89 ASP A C 1
ATOM 705 O O . ASP A 1 89 ? -9.691 -10.437 6.290 1.00 96.06 89 ASP A O 1
ATOM 709 N N . SER A 1 90 ? -8.030 -10.378 7.790 1.00 97.00 90 SER A N 1
ATOM 710 C CA . SER A 1 90 ? -8.747 -9.583 8.788 1.00 97.00 90 SER A CA 1
ATOM 711 C C . SER A 1 90 ? -7.837 -8.594 9.504 1.00 97.00 90 SER A C 1
ATOM 713 O O . SER A 1 90 ? -6.653 -8.853 9.723 1.00 97.00 90 SER A O 1
ATOM 715 N N . LEU A 1 91 ? -8.404 -7.473 9.944 1.00 96.94 91 LEU A N 1
ATOM 716 C CA . LEU A 1 91 ? -7.746 -6.511 10.818 1.00 96.94 91 LEU A CA 1
ATOM 717 C C . LEU A 1 91 ? -8.076 -6.797 12.286 1.00 96.94 91 LEU A C 1
ATOM 719 O O . LEU A 1 91 ? -9.242 -6.822 12.683 1.00 96.94 91 LEU A O 1
ATOM 723 N N . HIS A 1 92 ? -7.046 -6.917 13.116 1.00 96.88 92 HIS A N 1
ATOM 724 C CA . HIS A 1 92 ? -7.174 -7.041 14.564 1.00 96.88 92 HIS A CA 1
ATOM 725 C C . HIS A 1 92 ? -7.340 -5.652 15.180 1.00 96.88 92 HIS A C 1
ATOM 727 O O . HIS A 1 92 ? -6.363 -4.949 15.454 1.00 96.88 92 HIS A O 1
ATOM 733 N N . LEU A 1 93 ? -8.587 -5.239 15.403 1.00 96.31 93 LEU A N 1
ATOM 734 C CA . LEU A 1 93 ? -8.892 -3.939 15.982 1.00 96.31 93 LEU A CA 1
ATOM 735 C C . LEU A 1 93 ? -8.458 -3.893 17.447 1.00 96.31 93 LEU A C 1
ATOM 737 O O . LEU A 1 93 ? -8.886 -4.719 18.253 1.00 96.31 93 LEU A O 1
ATOM 741 N N . ARG A 1 94 ? -7.659 -2.890 17.811 1.00 93.81 94 ARG A N 1
ATOM 742 C CA . ARG A 1 94 ? -7.125 -2.714 19.166 1.00 93.81 94 ARG A CA 1
ATOM 743 C C . ARG A 1 94 ? -7.796 -1.579 19.929 1.00 93.81 94 ARG A C 1
ATOM 745 O O . ARG A 1 94 ? -8.213 -0.577 19.347 1.00 93.81 94 ARG A O 1
ATOM 752 N N . ASP A 1 95 ? -7.870 -1.727 21.249 1.00 93.00 95 ASP A N 1
ATOM 753 C CA . ASP A 1 95 ? -8.383 -0.685 22.137 1.00 93.00 95 ASP A CA 1
ATOM 754 C C . ASP A 1 95 ? -7.303 0.337 22.481 1.00 93.00 95 ASP A C 1
ATOM 756 O O . ASP A 1 95 ? -6.362 0.042 23.212 1.00 93.00 95 ASP A O 1
ATOM 760 N N . ILE A 1 96 ? -7.464 1.560 21.981 1.00 91.75 96 ILE A N 1
ATOM 761 C CA . ILE A 1 96 ? -6.560 2.678 22.271 1.00 91.75 96 ILE A CA 1
ATOM 762 C C . ILE A 1 96 ? -6.799 3.312 23.649 1.00 91.75 96 ILE A C 1
ATOM 764 O O . ILE A 1 96 ? -5.953 4.072 24.113 1.00 91.75 96 ILE A O 1
ATOM 768 N N . SER A 1 97 ? -7.948 3.054 24.280 1.00 90.12 97 SER A N 1
ATOM 769 C CA . SER A 1 97 ? -8.311 3.621 25.583 1.00 90.12 97 SER A CA 1
ATOM 770 C C . SER A 1 97 ? -7.874 2.736 26.750 1.00 90.12 97 SER A C 1
ATOM 772 O O . SER A 1 97 ? -7.696 3.233 27.863 1.00 90.12 97 SER A O 1
ATOM 774 N N . ALA A 1 98 ? -7.678 1.439 26.511 1.00 88.06 98 ALA A N 1
ATOM 775 C CA . ALA A 1 98 ? -7.168 0.515 27.511 1.00 88.06 98 ALA A CA 1
ATOM 776 C C . ALA A 1 98 ? -5.675 0.749 27.795 1.00 88.06 98 ALA A C 1
ATOM 778 O O . ALA A 1 98 ? -4.901 1.172 26.934 1.00 88.06 98 ALA A O 1
ATOM 779 N N . SER A 1 99 ? -5.253 0.430 29.022 1.00 84.38 99 SER A N 1
ATOM 780 C CA . SER A 1 99 ? -3.832 0.465 29.377 1.00 84.38 99 SER A CA 1
ATOM 781 C C . SER A 1 99 ? -3.060 -0.540 28.510 1.00 84.38 99 SER A C 1
ATOM 783 O O . SER A 1 99 ? -3.469 -1.703 28.450 1.00 84.38 99 SER A O 1
ATOM 785 N N . PRO A 1 100 ? -1.962 -0.132 27.843 1.00 83.75 100 PRO A N 1
ATOM 786 C CA . PRO A 1 100 ? -1.189 -1.041 27.010 1.00 83.75 100 PRO A CA 1
ATOM 787 C C . PRO A 1 100 ? -0.668 -2.234 27.814 1.00 83.75 100 PRO A C 1
ATOM 789 O O . PRO A 1 100 ? -0.189 -2.074 28.938 1.00 83.75 100 PRO A O 1
ATOM 792 N N . GLY A 1 101 ? -0.739 -3.425 27.222 1.00 78.81 101 GLY A N 1
ATOM 793 C CA . GLY A 1 101 ? -0.171 -4.639 27.794 1.00 78.81 101 GLY A CA 1
ATOM 794 C C . GLY A 1 101 ? 1.353 -4.693 27.657 1.00 78.81 101 GLY A C 1
ATOM 795 O O . GLY A 1 101 ? 2.044 -3.685 27.466 1.00 78.81 101 GLY A O 1
ATOM 796 N N . GLN A 1 102 ? 1.901 -5.908 27.715 1.00 78.31 102 GLN A N 1
ATOM 797 C CA . GLN A 1 102 ? 3.326 -6.138 27.484 1.00 78.31 102 GLN A CA 1
ATOM 798 C C . GLN A 1 102 ? 3.750 -5.593 26.103 1.00 78.31 102 GLN A C 1
ATOM 800 O O . GLN A 1 102 ? 2.989 -5.642 25.137 1.00 78.31 102 GLN A O 1
ATOM 805 N N . ASN A 1 103 ? 4.959 -5.027 26.014 1.00 80.75 103 ASN A N 1
ATOM 806 C CA . ASN A 1 103 ? 5.506 -4.401 24.799 1.00 80.75 103 ASN A CA 1
ATOM 807 C C . ASN A 1 103 ? 4.686 -3.219 24.248 1.00 80.75 103 ASN A C 1
ATOM 809 O O . ASN A 1 103 ? 4.733 -2.948 23.052 1.00 80.75 103 ASN A O 1
ATOM 813 N N . LYS A 1 104 ? 3.944 -2.505 25.108 1.00 84.69 104 LYS A N 1
ATOM 814 C CA . LYS A 1 104 ? 3.082 -1.370 24.721 1.00 84.69 104 LYS A CA 1
ATOM 815 C C . LYS A 1 104 ? 1.980 -1.746 23.721 1.00 84.69 104 LYS A C 1
ATOM 817 O O . LYS A 1 104 ? 1.447 -0.865 23.056 1.00 84.69 104 LYS A O 1
ATOM 822 N N . SER A 1 105 ? 1.625 -3.028 23.633 1.00 84.69 105 SER A N 1
ATOM 823 C CA . SER A 1 105 ? 0.584 -3.504 22.722 1.00 84.69 105 SER A CA 1
ATOM 824 C C . SER A 1 105 ? -0.800 -3.304 23.345 1.00 84.69 105 SER A C 1
ATOM 826 O O . SER A 1 105 ? -1.064 -3.881 24.405 1.00 84.69 105 SER A O 1
ATOM 828 N N . PRO A 1 106 ? -1.700 -2.517 22.730 1.00 90.56 106 PRO A N 1
ATOM 829 C CA . PRO A 1 106 ? -3.067 -2.403 23.220 1.00 90.56 106 PRO A CA 1
ATOM 830 C C . PRO A 1 106 ? -3.848 -3.710 22.979 1.00 90.56 106 PRO A C 1
ATOM 832 O O . PRO A 1 106 ? -3.561 -4.417 22.004 1.00 90.56 106 PRO A O 1
ATOM 835 N N . PRO A 1 107 ? -4.806 -4.074 23.848 1.00 92.44 107 PRO A N 1
ATOM 836 C CA . PRO A 1 107 ? -5.539 -5.334 23.735 1.00 92.44 107 PRO A CA 1
ATOM 837 C C . PRO A 1 107 ? -6.423 -5.364 22.481 1.00 92.44 107 PRO A C 1
ATOM 839 O O . PRO A 1 107 ? -6.886 -4.324 22.010 1.00 92.44 107 PRO A O 1
ATOM 842 N N . ILE A 1 108 ? -6.648 -6.561 21.934 1.00 92.81 108 ILE A N 1
ATOM 843 C CA . ILE A 1 108 ? -7.532 -6.770 20.778 1.00 92.81 108 ILE A CA 1
ATOM 844 C C . ILE A 1 108 ? -8.987 -6.721 21.259 1.00 92.81 108 ILE A C 1
ATOM 846 O O . ILE A 1 108 ? -9.333 -7.353 22.254 1.00 92.81 108 ILE A O 1
ATOM 850 N N . ILE A 1 109 ? -9.823 -5.962 20.552 1.00 93.19 109 ILE A N 1
ATOM 851 C CA . ILE A 1 109 ? -11.268 -5.854 20.786 1.00 93.19 109 ILE A CA 1
ATOM 852 C C . ILE A 1 109 ? -12.016 -6.845 19.900 1.00 93.19 109 ILE A C 1
ATOM 854 O O . ILE A 1 109 ? -12.859 -7.597 20.379 1.00 93.19 109 ILE A O 1
ATOM 858 N N . LYS A 1 110 ? -11.756 -6.778 18.591 1.00 94.75 110 LYS A N 1
ATOM 859 C CA . LYS A 1 110 ? -12.462 -7.552 17.570 1.00 94.75 110 LYS A CA 1
ATOM 860 C C . LYS A 1 110 ? -11.596 -7.742 16.336 1.00 94.75 110 LYS A C 1
ATOM 862 O O . LYS A 1 110 ? -10.739 -6.909 16.048 1.00 94.75 110 LYS A O 1
ATOM 867 N N . GLU A 1 111 ? -11.878 -8.793 15.590 1.00 96.94 111 GLU A N 1
ATOM 868 C CA . GLU A 1 111 ? -11.346 -9.001 14.249 1.00 96.94 111 GLU A CA 1
ATOM 869 C C . GLU A 1 111 ? -12.393 -8.526 13.244 1.00 96.94 111 GLU A C 1
ATOM 871 O O . GLU A 1 111 ? -13.586 -8.787 13.412 1.00 96.94 111 GLU A O 1
ATOM 876 N N . ILE A 1 112 ? -11.963 -7.757 12.249 1.00 96.75 112 ILE A N 1
ATOM 877 C CA . ILE A 1 112 ? -12.833 -7.240 11.191 1.00 96.75 112 ILE A CA 1
ATOM 878 C C . ILE A 1 112 ? -12.345 -7.844 9.877 1.00 96.75 112 ILE A C 1
ATOM 880 O O . ILE A 1 112 ? -11.175 -7.632 9.548 1.00 96.75 112 ILE A O 1
ATOM 884 N N . PRO A 1 113 ? -13.179 -8.591 9.138 1.00 97.06 113 PRO A N 1
ATOM 885 C CA . PRO A 1 113 ? -12.774 -9.126 7.844 1.00 97.06 113 PRO A CA 1
ATOM 886 C C . PRO A 1 113 ? -12.479 -7.977 6.876 1.00 97.06 113 PRO A C 1
ATOM 888 O O . PRO A 1 113 ? -13.145 -6.940 6.906 1.00 97.06 113 PRO A O 1
ATOM 891 N N . MET A 1 114 ? -11.482 -8.145 6.008 1.00 95.50 114 MET A N 1
ATOM 892 C CA . MET A 1 114 ? -11.092 -7.089 5.069 1.00 95.50 114 MET A CA 1
ATOM 893 C C . MET A 1 114 ? -12.211 -6.702 4.097 1.00 95.50 114 MET A C 1
ATOM 895 O O . MET A 1 114 ? -12.267 -5.545 3.694 1.00 95.50 114 MET A O 1
ATOM 899 N N . ASN A 1 115 ? -13.148 -7.606 3.795 1.00 94.12 115 ASN A N 1
ATOM 900 C CA . ASN A 1 115 ? -14.340 -7.321 2.986 1.00 94.12 115 ASN A CA 1
ATOM 901 C C . ASN A 1 115 ? -15.166 -6.147 3.541 1.00 94.12 115 ASN A C 1
ATOM 903 O O . ASN A 1 115 ? -15.736 -5.383 2.769 1.00 94.12 115 ASN A O 1
ATOM 907 N N . ASP A 1 116 ? -15.187 -5.967 4.866 1.00 95.94 116 ASP A N 1
ATOM 908 C CA . ASP A 1 116 ? -15.898 -4.864 5.522 1.00 95.94 116 ASP A CA 1
ATOM 909 C C . ASP A 1 116 ? -15.062 -3.572 5.575 1.00 95.94 116 ASP A C 1
ATOM 911 O O . ASP A 1 116 ? -15.545 -2.531 6.013 1.00 95.94 116 ASP A O 1
ATOM 915 N N . LEU A 1 117 ? -13.791 -3.625 5.166 1.00 95.75 117 LEU A N 1
ATOM 916 C CA . LEU A 1 117 ? -12.824 -2.524 5.240 1.00 95.75 117 LEU A CA 1
ATOM 917 C C . LEU A 1 117 ? -12.439 -1.955 3.868 1.00 95.75 117 LEU A C 1
ATOM 919 O O . LEU A 1 117 ? -11.639 -1.019 3.808 1.00 95.7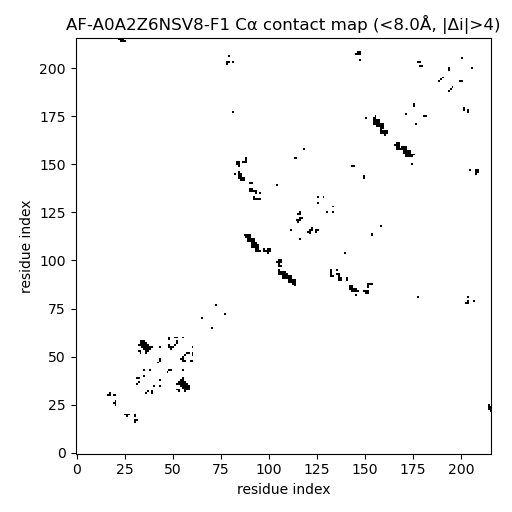5 117 LEU A O 1
ATOM 923 N N . ILE A 1 118 ? -13.006 -2.479 2.781 1.00 94.75 118 ILE A N 1
ATOM 924 C CA . ILE A 1 118 ? -12.725 -2.056 1.403 1.00 94.75 118 ILE A CA 1
ATOM 925 C C . ILE A 1 118 ? -13.934 -1.371 0.754 1.00 94.75 118 ILE A C 1
ATOM 927 O O . ILE A 1 118 ? -15.079 -1.547 1.172 1.00 94.75 118 ILE A O 1
ATOM 931 N N . GLY A 1 119 ? -13.670 -0.579 -0.286 1.00 93.56 119 GLY A N 1
ATOM 932 C CA . GLY A 1 119 ? -14.705 0.081 -1.084 1.00 93.56 119 GLY A CA 1
ATOM 933 C C . GLY A 1 119 ? -15.585 1.054 -0.289 1.00 93.56 119 GLY A C 1
ATOM 934 O O . GLY A 1 119 ? -15.182 1.592 0.746 1.00 93.56 119 GLY A O 1
ATOM 935 N N . LEU A 1 120 ? -16.810 1.272 -0.775 1.00 94.12 120 LEU A N 1
ATOM 936 C CA . LEU A 1 120 ? -17.769 2.206 -0.167 1.00 94.12 120 LEU A CA 1
ATOM 937 C C . LEU A 1 120 ? -18.228 1.761 1.231 1.00 94.12 120 LEU A C 1
ATOM 939 O O . LEU A 1 120 ? -18.584 2.591 2.071 1.00 94.12 120 LEU A O 1
ATOM 943 N N . GLN A 1 121 ? -18.229 0.452 1.495 1.00 94.06 121 GLN A N 1
ATOM 944 C CA . GLN A 1 121 ? -18.523 -0.095 2.818 1.00 94.06 121 GLN A CA 1
ATOM 945 C C . GLN A 1 121 ? -17.397 0.228 3.807 1.00 94.06 121 GLN A C 1
ATOM 947 O O . GLN A 1 121 ? -17.667 0.737 4.897 1.00 94.06 121 GLN A O 1
ATOM 952 N N . GLY A 1 122 ? -16.144 0.033 3.392 1.00 95.12 122 GLY A N 1
ATOM 953 C CA . GLY A 1 122 ? -14.962 0.344 4.190 1.00 95.12 122 GLY A CA 1
ATOM 954 C C . GLY A 1 122 ? -14.884 1.804 4.627 1.00 95.12 122 GLY A C 1
ATOM 955 O O . GLY A 1 122 ? -14.491 2.082 5.760 1.00 95.12 122 GLY A O 1
ATOM 956 N N . GLU A 1 123 ? -15.326 2.745 3.787 1.00 94.88 123 GLU A N 1
ATOM 957 C CA . GLU A 1 123 ? -15.410 4.162 4.166 1.00 94.88 123 GLU A CA 1
ATOM 958 C C . GLU A 1 123 ? -16.352 4.392 5.358 1.00 94.88 123 GLU A C 1
ATOM 960 O O . GLU A 1 123 ? -16.006 5.118 6.295 1.00 94.88 123 GLU A O 1
ATOM 965 N N . LYS A 1 124 ? -17.518 3.734 5.377 1.00 96.69 124 LYS A N 1
ATOM 966 C CA . LYS A 1 124 ? -18.471 3.813 6.499 1.00 96.69 124 LYS A CA 1
ATOM 967 C C . LYS A 1 124 ? -17.880 3.182 7.754 1.00 96.69 124 LYS A C 1
ATOM 969 O O . LYS A 1 124 ? -17.909 3.784 8.826 1.00 96.69 124 LYS A O 1
ATOM 974 N N . THR A 1 125 ? -17.271 2.009 7.610 1.00 96.06 125 THR A N 1
ATOM 975 C CA . THR A 1 125 ? -16.631 1.297 8.718 1.00 96.06 125 THR A CA 1
ATOM 976 C C . THR A 1 125 ? -15.455 2.087 9.304 1.00 96.06 125 THR A C 1
ATOM 978 O O . THR A 1 125 ? -15.292 2.137 10.524 1.00 96.06 125 THR A O 1
ATOM 981 N N . LEU A 1 126 ? -14.674 2.791 8.478 1.00 95.81 126 LEU A N 1
ATOM 982 C CA . LEU A 1 126 ? -13.604 3.679 8.940 1.00 95.81 126 LEU A CA 1
ATOM 983 C C . LEU A 1 126 ? -14.144 4.848 9.776 1.00 95.81 126 LEU A C 1
ATOM 985 O O . LEU A 1 126 ? -13.528 5.204 10.785 1.00 95.81 126 LEU A O 1
ATOM 989 N N . LEU A 1 127 ? -15.285 5.432 9.390 1.00 95.75 127 LEU A N 1
ATOM 990 C CA . LEU A 1 127 ? -15.938 6.499 10.157 1.00 95.75 127 LEU A CA 1
ATOM 991 C C . LEU A 1 127 ? -16.410 6.009 11.533 1.00 95.75 127 LEU A C 1
A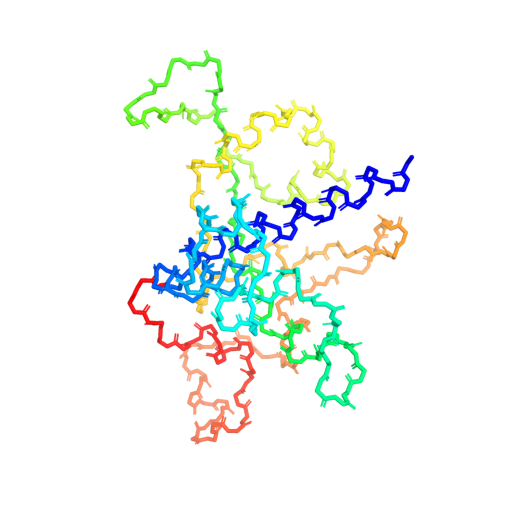TOM 993 O O . LEU A 1 127 ? -16.270 6.736 12.516 1.00 95.75 127 LEU A O 1
ATOM 997 N N . GLU A 1 128 ? -16.909 4.776 11.623 1.00 95.25 128 GLU A N 1
ATOM 998 C CA . GLU A 1 128 ? -17.330 4.159 12.887 1.00 95.25 128 GLU A CA 1
ATOM 999 C C . GLU A 1 128 ? -16.147 3.811 13.805 1.00 95.25 128 GLU A C 1
ATOM 1001 O O . GLU A 1 128 ? -16.203 4.012 15.021 1.00 95.25 128 GLU A O 1
ATOM 1006 N N . ILE A 1 129 ? -15.059 3.282 13.238 1.00 94.75 129 ILE A N 1
ATOM 1007 C CA . ILE A 1 129 ? -13.857 2.887 13.989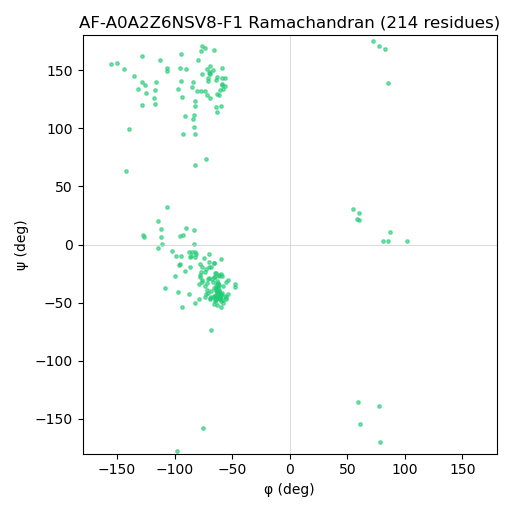 1.00 94.75 129 ILE A CA 1
ATOM 1008 C C . ILE A 1 129 ? -13.067 4.112 14.465 1.00 94.75 129 ILE A C 1
ATOM 1010 O O . ILE A 1 129 ? -12.575 4.137 15.603 1.00 94.75 129 ILE A O 1
ATOM 1014 N N . GLY A 1 130 ? -12.930 5.103 13.582 1.00 95.81 130 GLY A N 1
ATOM 1015 C CA . GLY A 1 130 ? -12.074 6.272 13.726 1.00 95.81 130 GLY A CA 1
ATOM 1016 C C . GLY A 1 130 ? -10.628 6.030 13.269 1.00 95.81 130 GLY A C 1
ATOM 1017 O O . GLY A 1 130 ? -9.996 5.023 13.596 1.00 95.81 130 GLY A O 1
ATOM 1018 N N . VAL A 1 131 ? -10.056 7.020 12.573 1.00 94.81 131 VAL A N 1
ATOM 1019 C CA . VAL A 1 131 ? -8.714 6.957 11.953 1.00 94.81 131 VAL A CA 1
ATOM 1020 C C . VAL A 1 131 ? -7.611 6.566 12.943 1.00 94.81 131 VAL A C 1
ATOM 1022 O O . VAL A 1 131 ? -6.757 5.742 12.628 1.00 94.81 131 VAL A O 1
ATOM 1025 N N . ALA A 1 132 ? -7.625 7.119 14.160 1.00 94.12 132 ALA A N 1
ATOM 1026 C CA . ALA A 1 132 ? -6.586 6.843 15.154 1.00 94.12 132 ALA A CA 1
ATOM 1027 C C . ALA A 1 132 ? -6.556 5.364 15.570 1.00 94.12 132 ALA A C 1
ATOM 1029 O O . ALA A 1 132 ? -5.486 4.762 15.649 1.00 94.12 132 ALA A O 1
ATOM 1030 N N . LYS A 1 133 ? -7.729 4.763 15.799 1.00 94.75 133 LYS A N 1
ATOM 1031 C CA . LYS A 1 133 ? -7.843 3.359 16.205 1.00 94.75 133 LYS A CA 1
ATOM 1032 C C . LYS A 1 133 ? -7.420 2.426 15.072 1.00 94.75 133 LYS A C 1
ATOM 1034 O O . LYS A 1 133 ? -6.692 1.466 15.322 1.00 94.75 133 LYS A O 1
ATOM 1039 N N . GLN A 1 134 ? -7.800 2.756 13.837 1.00 95.31 134 GLN A N 1
ATOM 1040 C CA . GLN A 1 134 ? -7.379 2.034 12.637 1.00 95.31 134 GLN A CA 1
ATOM 1041 C C . GLN A 1 134 ? -5.851 2.040 12.484 1.00 95.31 134 GLN A C 1
ATOM 1043 O O . GLN A 1 134 ? -5.237 0.978 12.418 1.00 95.31 134 GLN A O 1
ATOM 1048 N N . LEU A 1 135 ? -5.220 3.220 12.514 1.00 94.94 135 LEU A N 1
ATOM 1049 C CA . LEU A 1 135 ? -3.768 3.358 12.346 1.00 94.94 135 LEU A CA 1
ATOM 1050 C C . LEU A 1 135 ? -2.977 2.639 13.444 1.00 94.94 135 LEU A C 1
ATOM 1052 O O . LEU A 1 135 ? -1.987 1.971 13.150 1.00 94.94 135 LEU A O 1
ATOM 1056 N N . VAL A 1 136 ? -3.412 2.742 14.705 1.00 93.81 136 VAL A N 1
ATOM 1057 C CA . VAL A 1 136 ? -2.761 2.025 15.812 1.00 93.81 136 VAL A CA 1
ATOM 1058 C C . VAL A 1 136 ? -2.893 0.513 15.636 1.00 93.81 136 VAL A C 1
ATOM 1060 O O . VAL A 1 136 ? -1.928 -0.206 15.890 1.00 93.81 136 VAL A O 1
ATOM 1063 N N . SER A 1 137 ? -4.053 0.031 15.185 1.00 95.38 137 SER A N 1
ATOM 1064 C CA . SER A 1 137 ? -4.289 -1.396 14.941 1.00 95.38 137 SER A CA 1
ATOM 1065 C C . SER A 1 137 ? -3.393 -1.922 13.817 1.00 95.38 137 SER A C 1
ATOM 1067 O O . SER A 1 137 ? -2.662 -2.886 14.034 1.00 95.38 137 SER A O 1
ATOM 1069 N N . MET A 1 138 ? -3.350 -1.219 12.677 1.00 95.31 138 MET A N 1
ATOM 1070 C CA . MET A 1 138 ? -2.467 -1.539 11.547 1.00 95.31 138 MET A CA 1
ATOM 1071 C C . MET A 1 138 ? -0.989 -1.531 11.952 1.00 95.31 138 MET A C 1
ATOM 1073 O O . MET A 1 138 ? -0.243 -2.428 11.583 1.00 95.31 138 MET A O 1
ATOM 1077 N N . GLY A 1 139 ? -0.558 -0.564 12.768 1.00 92.62 139 GLY A N 1
ATOM 1078 C CA . GLY A 1 139 ? 0.829 -0.487 13.239 1.00 92.62 139 GLY A CA 1
ATOM 1079 C C . GLY A 1 139 ? 1.261 -1.634 14.164 1.00 92.62 139 GLY A C 1
ATOM 1080 O O . GLY A 1 139 ? 2.456 -1.818 14.377 1.00 92.62 139 GLY A O 1
ATOM 1081 N N . HIS A 1 140 ? 0.315 -2.399 14.717 1.00 92.50 140 HIS A N 1
ATOM 1082 C CA . HIS A 1 140 ? 0.569 -3.543 15.605 1.00 92.50 140 HIS A CA 1
ATOM 1083 C C . HIS A 1 140 ? 0.192 -4.892 14.974 1.00 92.50 140 HIS A C 1
ATOM 1085 O O . HIS A 1 140 ? 0.074 -5.894 15.692 1.00 92.50 140 HIS A O 1
ATOM 1091 N N . GLN A 1 141 ? -0.041 -4.921 13.665 1.00 94.38 141 GLN A N 1
ATOM 1092 C CA . GLN A 1 141 ? -0.321 -6.133 12.912 1.00 94.38 141 GLN A CA 1
ATOM 1093 C C . GLN A 1 141 ? 0.681 -6.244 11.764 1.00 94.38 141 GLN A C 1
ATOM 1095 O O . GLN A 1 141 ? 0.921 -5.281 11.040 1.00 94.38 141 GLN A O 1
ATOM 1100 N N . ALA A 1 142 ? 1.299 -7.416 11.626 1.00 92.94 142 ALA A N 1
ATOM 1101 C CA . ALA A 1 142 ? 2.170 -7.691 10.493 1.00 92.94 142 ALA A CA 1
ATOM 1102 C C . ALA A 1 142 ? 1.343 -7.787 9.200 1.00 92.94 142 ALA A C 1
ATOM 1104 O O . ALA A 1 142 ? 0.196 -8.237 9.224 1.00 92.94 142 ALA A O 1
ATOM 1105 N N . CYS A 1 143 ? 1.937 -7.365 8.085 1.00 93.50 143 CYS A N 1
ATOM 1106 C CA . CYS A 1 143 ? 1.400 -7.637 6.755 1.00 93.50 143 CYS A CA 1
ATOM 1107 C C . CYS A 1 143 ? 1.691 -9.089 6.343 1.00 93.50 143 CYS A C 1
ATOM 1109 O O . CYS A 1 143 ? 2.488 -9.775 6.990 1.00 93.50 143 CYS A O 1
ATOM 1111 N N . GLY A 1 144 ? 1.020 -9.554 5.289 1.00 92.00 144 GLY A N 1
ATOM 1112 C CA . GLY A 1 144 ? 1.327 -10.835 4.655 1.00 92.00 144 GLY A CA 1
ATOM 1113 C C . GLY A 1 144 ? 2.711 -10.839 3.996 1.00 92.00 144 GLY A C 1
ATOM 1114 O O . GLY A 1 144 ? 3.336 -9.792 3.827 1.00 92.00 144 GLY A O 1
ATOM 1115 N N . ALA A 1 145 ? 3.192 -12.023 3.625 1.00 89.69 145 ALA A N 1
ATOM 1116 C CA . ALA A 1 145 ? 4.459 -12.202 2.920 1.00 89.69 145 ALA A CA 1
ATOM 1117 C C . ALA A 1 145 ? 4.250 -12.285 1.395 1.00 89.69 145 ALA A C 1
ATOM 1119 O O . ALA A 1 145 ? 3.208 -12.736 0.915 1.00 89.69 145 ALA A O 1
ATOM 1120 N N . LEU A 1 146 ? 5.251 -11.880 0.609 1.00 89.06 146 LEU A N 1
ATOM 1121 C CA . LEU A 1 146 ? 5.248 -12.034 -0.853 1.00 89.06 146 LEU A CA 1
ATOM 1122 C C . LEU A 1 146 ? 5.698 -13.448 -1.249 1.00 89.06 146 LEU A C 1
ATOM 1124 O O . LEU A 1 146 ? 6.782 -13.644 -1.804 1.00 89.06 146 LEU A O 1
ATOM 1128 N N . GLU A 1 147 ? 4.855 -14.424 -0.924 1.00 81.62 147 GLU A N 1
ATOM 1129 C CA . GLU A 1 147 ? 5.077 -15.850 -1.164 1.00 81.62 147 GLU A CA 1
ATOM 1130 C C . GLU A 1 147 ? 3.884 -16.485 -1.894 1.00 81.62 147 GLU A C 1
ATOM 1132 O O . GLU A 1 147 ? 2.773 -15.942 -1.927 1.00 81.62 147 GLU A O 1
ATOM 1137 N N . LEU A 1 148 ? 4.120 -17.659 -2.488 1.00 81.19 148 LEU A N 1
ATOM 1138 C CA . LEU A 1 148 ? 3.052 -18.491 -3.041 1.00 81.19 148 LEU A CA 1
ATOM 1139 C C . LEU A 1 148 ? 2.027 -18.867 -1.955 1.00 81.19 148 LEU A C 1
ATOM 1141 O O . LEU A 1 148 ? 2.344 -18.955 -0.772 1.00 81.19 148 LEU A O 1
ATOM 1145 N N . TRP A 1 149 ? 0.780 -19.091 -2.376 1.00 86.25 149 TRP A N 1
ATOM 1146 C CA . TRP A 1 149 ? -0.368 -19.410 -1.503 1.00 86.25 149 TRP A CA 1
ATOM 1147 C C . T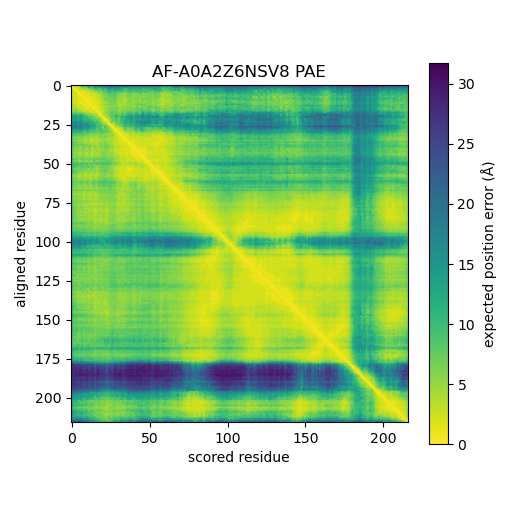RP A 1 149 ? -0.688 -18.375 -0.425 1.00 86.25 149 TRP A C 1
ATOM 1149 O O . TRP A 1 149 ? -1.386 -18.695 0.532 1.00 86.25 149 TRP A O 1
ATOM 1159 N N . ASN A 1 150 ? -0.254 -17.129 -0.614 1.00 90.88 150 ASN A N 1
ATOM 1160 C CA . ASN A 1 150 ? -0.582 -16.027 0.285 1.00 90.88 150 ASN A CA 1
ATOM 1161 C C . ASN A 1 150 ? -1.454 -14.938 -0.377 1.00 90.88 150 ASN A C 1
ATOM 1163 O O . ASN A 1 150 ? -1.489 -13.799 0.075 1.00 90.88 150 ASN A O 1
ATOM 1167 N N . TYR A 1 151 ? -2.153 -15.263 -1.473 1.00 91.50 151 TYR A N 1
ATOM 1168 C CA . TYR A 1 151 ? -3.078 -14.329 -2.125 1.00 91.50 151 TYR A CA 1
ATOM 1169 C C . TYR A 1 151 ? -4.441 -14.328 -1.403 1.00 91.50 151 TYR A C 1
ATOM 1171 O O . TYR A 1 151 ? -5.060 -15.395 -1.320 1.00 91.50 151 TYR A O 1
ATOM 1179 N N . PRO A 1 152 ? -4.945 -13.176 -0.917 1.00 94.12 152 PRO A N 1
ATOM 1180 C CA . PRO A 1 152 ? -6.167 -13.125 -0.120 1.00 94.12 152 PRO A CA 1
ATOM 1181 C C . PRO A 1 152 ? -7.394 -13.637 -0.869 1.00 94.12 152 PRO A C 1
ATOM 1183 O O . PRO A 1 152 ? -7.674 -13.236 -2.001 1.00 94.12 152 PRO A O 1
ATOM 1186 N N . SER A 1 153 ? -8.170 -14.497 -0.212 1.00 92.44 153 SER A N 1
ATOM 1187 C CA . SER A 1 153 ? -9.356 -15.116 -0.820 1.00 92.44 153 SER A CA 1
ATOM 1188 C C . SER A 1 153 ? -10.421 -14.091 -1.220 1.00 92.44 153 SER A C 1
ATOM 1190 O O . SER A 1 153 ? -11.067 -14.242 -2.252 1.00 92.44 153 SER A O 1
ATOM 1192 N N . TRP A 1 154 ? -10.551 -13.011 -0.450 1.00 94.31 154 TRP A N 1
ATOM 1193 C CA . TRP A 1 154 ? -11.527 -11.950 -0.684 1.00 94.31 154 TRP A CA 1
ATOM 1194 C C . TRP A 1 154 ? -11.228 -11.078 -1.912 1.00 94.31 154 TRP A C 1
ATOM 1196 O O . TRP A 1 154 ? -12.116 -10.382 -2.390 1.00 94.31 154 TRP A O 1
ATOM 1206 N N . LEU A 1 155 ? -10.011 -11.137 -2.462 1.00 94.06 155 LEU A N 1
ATOM 1207 C CA . LEU A 1 155 ? -9.675 -10.485 -3.732 1.00 94.06 155 LEU A CA 1
ATOM 1208 C C . LEU A 1 155 ? -10.081 -11.313 -4.960 1.00 94.06 155 LEU A C 1
ATOM 1210 O O . LEU A 1 155 ? -10.050 -10.798 -6.075 1.00 94.06 155 LEU A O 1
ATOM 1214 N N . ARG A 1 156 ? -10.467 -12.582 -4.775 1.00 90.69 156 ARG A N 1
ATOM 1215 C CA . ARG A 1 156 ? -10.946 -13.453 -5.862 1.00 90.69 156 ARG A CA 1
ATOM 1216 C C . ARG A 1 156 ? -12.416 -13.228 -6.227 1.00 90.69 156 ARG A C 1
ATOM 1218 O O . ARG A 1 156 ? -12.900 -13.803 -7.194 1.00 90.69 156 ARG A O 1
ATOM 1225 N N . ASP A 1 157 ? -13.119 -12.421 -5.443 1.00 93.56 157 ASP A N 1
ATOM 1226 C CA . ASP A 1 157 ? -14.501 -12.009 -5.684 1.00 93.56 157 ASP A CA 1
ATOM 1227 C C . ASP A 1 157 ? -14.660 -10.541 -5.267 1.00 93.56 157 ASP A C 1
ATOM 1229 O O . ASP A 1 157 ? -15.322 -10.199 -4.286 1.00 93.56 157 ASP A O 1
ATOM 1233 N N . LEU A 1 158 ? -13.930 -9.669 -5.964 1.00 93.31 158 LEU A N 1
ATOM 1234 C CA . LEU A 1 158 ? -13.855 -8.245 -5.662 1.00 93.31 158 LEU A CA 1
ATOM 1235 C C . LEU A 1 158 ? -14.872 -7.463 -6.495 1.00 93.31 158 LEU A C 1
ATOM 1237 O O . LEU A 1 158 ? -15.015 -7.710 -7.690 1.00 93.31 158 LEU A O 1
ATOM 1241 N N . VAL A 1 159 ? -15.501 -6.453 -5.891 1.00 94.31 159 VAL A N 1
ATOM 1242 C CA . VAL A 1 159 ? -16.292 -5.438 -6.603 1.00 94.31 159 VAL A CA 1
ATOM 1243 C C . VAL A 1 159 ? -15.341 -4.350 -7.124 1.00 94.31 159 VAL A C 1
ATOM 1245 O O . VAL A 1 159 ? -14.814 -3.573 -6.322 1.00 94.31 159 VAL A O 1
ATOM 1248 N N . PRO A 1 160 ? -15.067 -4.262 -8.439 1.00 92.19 160 PRO A N 1
ATOM 1249 C CA . PRO A 1 160 ? -14.175 -3.244 -8.969 1.00 92.19 160 PRO A CA 1
ATOM 1250 C C . PRO A 1 160 ? -14.891 -1.897 -9.096 1.00 92.19 160 PRO A C 1
ATOM 1252 O O . PRO A 1 160 ? -16.116 -1.817 -9.198 1.00 92.19 160 PRO A O 1
ATOM 1255 N N . HIS A 1 161 ? -14.114 -0.817 -9.135 1.00 91.94 161 HIS A N 1
ATOM 1256 C CA . HIS A 1 161 ? -14.643 0.538 -9.263 1.00 91.94 161 HIS A CA 1
ATOM 1257 C C . HIS A 1 161 ? -14.401 1.123 -10.659 1.00 91.94 161 HIS A C 1
ATOM 1259 O O . HIS A 1 161 ? -13.432 0.807 -11.355 1.00 91.94 161 HIS A O 1
ATOM 1265 N N . ASN A 1 162 ? -15.288 2.023 -11.063 1.00 90.75 162 ASN A N 1
ATOM 1266 C CA . ASN A 1 162 ? -15.080 2.934 -12.177 1.00 90.75 162 ASN A CA 1
ATOM 1267 C C . ASN A 1 162 ? -14.094 4.049 -11.801 1.00 90.75 162 ASN A C 1
ATOM 1269 O O . ASN A 1 162 ? -13.752 4.251 -10.637 1.00 90.75 162 ASN A O 1
ATOM 1273 N N . VAL A 1 163 ? -13.657 4.818 -12.803 1.00 89.75 163 VAL A N 1
ATOM 1274 C CA . VAL A 1 163 ? -12.730 5.950 -12.607 1.00 89.75 163 VAL A CA 1
ATOM 1275 C C . VAL A 1 163 ? -13.326 7.030 -11.692 1.00 89.75 163 VAL A C 1
ATOM 1277 O O . VAL A 1 163 ? -12.589 7.743 -11.018 1.00 89.75 163 VAL A O 1
ATOM 1280 N N . ASP A 1 164 ? -14.653 7.140 -11.642 1.00 92.25 164 ASP A N 1
ATOM 1281 C CA . ASP A 1 164 ? -15.383 8.067 -10.772 1.00 92.25 164 ASP A CA 1
ATOM 1282 C C . ASP A 1 164 ? -15.601 7.540 -9.339 1.00 92.25 164 ASP A C 1
ATOM 1284 O O . ASP A 1 164 ? -16.190 8.239 -8.517 1.00 92.25 164 ASP A O 1
ATOM 1288 N N . GLY A 1 165 ? -15.120 6.330 -9.030 1.00 89.19 165 GLY A N 1
ATOM 1289 C CA . GLY A 1 165 ? -15.261 5.691 -7.723 1.00 89.19 165 GLY A CA 1
ATOM 1290 C C . GLY A 1 165 ? -16.571 4.928 -7.516 1.00 89.19 165 GLY A C 1
ATOM 1291 O O . GLY A 1 165 ? -16.776 4.395 -6.429 1.00 89.19 165 GLY A O 1
ATOM 1292 N N . THR A 1 166 ? -17.449 4.848 -8.522 1.00 93.12 166 THR A N 1
ATOM 1293 C CA . THR A 1 166 ? -18.679 4.044 -8.441 1.00 93.12 166 THR A CA 1
ATOM 1294 C C . THR A 1 166 ? -18.397 2.553 -8.608 1.00 93.12 166 THR A C 1
ATOM 1296 O O . THR A 1 166 ? -17.499 2.160 -9.354 1.00 93.12 166 THR A O 1
ATOM 1299 N N . GLU A 1 167 ? -19.177 1.712 -7.932 1.00 94.19 167 GLU A N 1
ATOM 1300 C CA . GLU A 1 167 ? -19.070 0.253 -8.027 1.00 94.19 167 GLU A CA 1
ATOM 1301 C C . GLU A 1 167 ? -19.557 -0.255 -9.392 1.00 94.19 167 GLU A C 1
ATOM 1303 O O . GLU A 1 167 ? -20.548 0.230 -9.949 1.00 94.19 167 GLU A O 1
ATOM 1308 N N . ARG A 1 168 ? -18.856 -1.250 -9.940 1.00 91.94 168 ARG A N 1
ATOM 1309 C CA . ARG A 1 168 ? -19.291 -2.005 -11.120 1.00 91.94 168 ARG A CA 1
ATOM 1310 C C . ARG A 1 168 ? -20.117 -3.214 -10.689 1.00 91.94 168 ARG A C 1
ATOM 1312 O O . ARG A 1 168 ? -19.886 -3.773 -9.625 1.00 91.94 168 ARG A O 1
ATOM 1319 N N . SER A 1 169 ? -21.051 -3.642 -11.538 1.00 90.94 169 SER A N 1
ATOM 1320 C CA . SER A 1 169 ? -21.866 -4.839 -11.285 1.00 90.94 169 SER A CA 1
ATOM 1321 C C . SER A 1 169 ? -21.081 -6.140 -11.406 1.00 90.94 169 SER A C 1
ATOM 1323 O O . SER A 1 169 ? -21.427 -7.126 -10.761 1.00 90.94 169 SER A O 1
ATOM 1325 N N . ASP A 1 170 ? -20.058 -6.150 -12.259 1.00 91.62 170 ASP A N 1
ATOM 1326 C CA . ASP A 1 170 ? -19.334 -7.362 -12.616 1.00 91.62 170 ASP A CA 1
ATOM 1327 C C . ASP A 1 170 ? -18.152 -7.535 -11.667 1.00 91.62 170 ASP A C 1
ATOM 1329 O O . ASP A 1 170 ? -17.198 -6.752 -11.686 1.00 91.62 170 ASP A O 1
ATOM 1333 N N . HIS A 1 171 ? -18.249 -8.552 -10.816 1.00 92.38 171 HIS A N 1
ATOM 1334 C CA . HIS A 1 171 ? -17.190 -8.925 -9.891 1.00 92.38 171 HIS A CA 1
ATOM 1335 C C . HIS A 1 171 ? -15.993 -9.506 -10.646 1.00 92.38 171 HIS A C 1
ATOM 1337 O O . HIS A 1 171 ? -16.134 -10.067 -11.736 1.00 92.38 171 HIS A O 1
ATOM 1343 N N . VAL A 1 172 ? -14.810 -9.381 -10.050 1.00 88.75 172 VAL A N 1
ATOM 1344 C CA . VAL A 1 172 ? -13.560 -9.858 -10.641 1.00 88.75 172 VAL A CA 1
ATOM 1345 C C . VAL A 1 172 ? -12.786 -10.733 -9.669 1.00 88.75 172 VAL A C 1
ATOM 1347 O O . VAL A 1 172 ? -12.670 -10.422 -8.483 1.00 88.75 172 VAL A O 1
ATOM 1350 N N . ASP A 1 173 ? -12.202 -11.800 -10.207 1.00 90.81 173 ASP A N 1
ATOM 1351 C CA . ASP A 1 173 ? -11.118 -12.513 -9.545 1.00 90.81 173 ASP A CA 1
ATOM 1352 C C . ASP A 1 173 ? -9.815 -11.778 -9.858 1.00 90.81 173 ASP A C 1
ATOM 1354 O O . ASP A 1 173 ? -9.281 -11.886 -10.962 1.00 90.81 173 ASP A O 1
ATOM 1358 N N . LEU A 1 174 ? -9.325 -10.975 -8.907 1.00 88.31 174 LEU A N 1
ATOM 1359 C CA . LEU A 1 174 ? -8.124 -10.172 -9.122 1.00 88.31 174 LEU A CA 1
ATOM 1360 C C . LEU A 1 174 ? -6.881 -11.052 -9.284 1.00 88.31 174 LEU A C 1
ATOM 1362 O O . LEU A 1 174 ? -6.005 -10.703 -10.067 1.00 88.31 174 LEU A O 1
ATOM 1366 N N . ALA A 1 175 ? -6.825 -12.213 -8.625 1.00 85.06 175 ALA A N 1
ATOM 1367 C CA . ALA A 1 175 ? -5.709 -13.138 -8.795 1.00 85.06 175 ALA A CA 1
ATOM 1368 C C . ALA A 1 175 ? -5.665 -13.669 -10.233 1.00 85.06 175 ALA A C 1
ATOM 1370 O O . ALA A 1 175 ? -4.600 -13.688 -10.842 1.00 85.06 175 ALA A O 1
ATOM 1371 N N . ALA A 1 176 ? -6.824 -14.047 -10.779 1.00 79.94 176 ALA A N 1
ATOM 1372 C CA . ALA A 1 176 ? -6.945 -14.516 -12.157 1.00 79.94 176 ALA A CA 1
ATOM 1373 C C . ALA A 1 176 ? -6.831 -13.393 -13.197 1.00 79.94 176 ALA A C 1
ATOM 1375 O O . ALA A 1 176 ? -6.482 -13.670 -14.329 1.00 79.94 176 ALA A O 1
ATOM 1376 N N . LEU A 1 177 ? -7.121 -12.136 -12.846 1.00 77.62 177 LEU A N 1
ATOM 1377 C CA . LEU A 1 177 ? -6.931 -10.989 -13.742 1.00 77.62 177 LEU A CA 1
ATOM 1378 C C . LEU A 1 177 ? -5.462 -10.544 -13.805 1.00 77.62 177 LEU A C 1
ATOM 1380 O O . LEU A 1 177 ? -4.995 -10.034 -14.823 1.00 77.62 177 LEU A O 1
ATOM 1384 N N . GLU A 1 178 ? -4.746 -10.676 -12.689 1.00 72.81 178 GLU A N 1
ATOM 1385 C CA . GLU A 1 178 ? -3.319 -10.373 -12.603 1.00 72.81 178 GLU A CA 1
ATOM 1386 C C . GLU A 1 178 ? -2.448 -11.481 -13.189 1.00 72.81 178 GLU A C 1
ATOM 1388 O O . GLU A 1 178 ? -1.333 -11.202 -13.636 1.00 72.81 178 GLU A O 1
ATOM 1393 N N . ASN A 1 179 ? -2.944 -12.712 -13.199 1.00 63.44 179 ASN A N 1
ATOM 1394 C CA . ASN A 1 179 ? -2.373 -13.784 -13.991 1.00 63.44 179 ASN A CA 1
ATOM 1395 C C . ASN A 1 179 ? -2.935 -13.689 -15.414 1.00 63.44 179 ASN A C 1
ATOM 1397 O O . ASN A 1 179 ? -4.113 -13.426 -15.594 1.00 63.44 179 ASN A O 1
ATOM 1401 N N . LEU A 1 180 ? -2.131 -13.904 -16.450 1.00 46.56 180 LEU A N 1
ATOM 1402 C CA . LEU A 1 180 ? -2.677 -14.050 -17.809 1.00 46.56 180 LEU A CA 1
ATOM 1403 C C . LEU A 1 180 ? -3.158 -15.491 -18.073 1.00 46.56 180 LEU A C 1
ATOM 1405 O O . LEU A 1 180 ? -3.417 -15.841 -19.222 1.00 46.56 180 LEU A O 1
ATOM 1409 N N . THR A 1 181 ? -3.267 -16.323 -17.028 1.00 41.53 181 THR A N 1
ATOM 1410 C CA . THR A 1 181 ? -3.509 -17.767 -17.139 1.00 41.53 181 THR A CA 1
ATOM 1411 C C . THR A 1 181 ? -4.723 -18.237 -16.328 1.00 41.53 181 THR A C 1
ATOM 1413 O O . THR A 1 181 ? -4.936 -17.830 -15.183 1.00 41.53 181 THR A O 1
ATOM 1416 N N . ASP A 1 182 ? -5.516 -19.114 -16.946 1.00 44.84 182 ASP A N 1
ATOM 1417 C CA . ASP A 1 182 ? -6.838 -19.581 -16.506 1.00 44.84 182 ASP A CA 1
ATOM 1418 C C . ASP A 1 182 ? -6.807 -20.849 -15.608 1.00 44.84 182 ASP A C 1
ATOM 1420 O O . ASP A 1 182 ? -7.853 -21.470 -15.400 1.00 44.84 182 ASP A O 1
ATOM 1424 N N . ASP A 1 183 ? -5.656 -21.272 -15.061 1.00 48.44 183 ASP A N 1
ATOM 1425 C CA . ASP A 1 183 ? -5.514 -22.609 -14.440 1.00 48.44 183 ASP A CA 1
ATOM 1426 C C . ASP A 1 183 ? -5.212 -22.620 -12.918 1.00 48.44 183 ASP A C 1
ATOM 1428 O O . ASP A 1 183 ? -4.470 -21.791 -12.391 1.00 48.44 183 ASP A O 1
ATOM 1432 N N . LYS A 1 184 ? -5.841 -23.551 -12.177 1.00 49.69 184 LYS A N 1
ATOM 1433 C CA . LYS A 1 184 ? -6.193 -23.430 -10.738 1.00 49.69 184 LYS A CA 1
ATOM 1434 C C . LYS A 1 184 ? -5.448 -24.328 -9.740 1.00 49.69 184 LYS A C 1
ATOM 1436 O O . LYS A 1 184 ? -5.773 -24.298 -8.554 1.00 49.69 184 LYS A O 1
ATOM 1441 N N . GLU A 1 185 ? -4.436 -25.082 -10.132 1.00 49.66 185 GLU A N 1
ATOM 1442 C CA . GLU A 1 185 ? -3.701 -25.977 -9.221 1.00 49.66 185 GLU A CA 1
ATOM 1443 C C . GLU A 1 185 ? -2.207 -25.670 -9.382 1.00 49.66 185 GLU A C 1
ATOM 1445 O O . GLU A 1 185 ? -1.736 -25.747 -10.492 1.00 49.66 185 GLU A O 1
ATOM 1450 N N . VAL A 1 186 ? -1.443 -25.244 -8.359 1.00 52.47 186 VAL A N 1
ATOM 1451 C CA . VAL A 1 186 ? -0.048 -24.716 -8.553 1.00 52.47 186 VAL A CA 1
ATOM 1452 C C . VAL A 1 186 ? 1.007 -25.420 -7.658 1.00 52.47 186 VAL A C 1
ATOM 1454 O O . VAL A 1 186 ? 2.175 -25.068 -7.593 1.00 52.47 186 VAL A O 1
ATOM 1457 N N . ILE A 1 187 ? 0.592 -26.493 -6.983 1.00 44.16 187 ILE A N 1
ATOM 1458 C CA . ILE A 1 187 ? 1.374 -27.476 -6.191 1.00 44.16 187 ILE A CA 1
ATOM 1459 C C . ILE A 1 187 ? 2.314 -28.387 -6.982 1.00 44.16 187 ILE A C 1
ATOM 1461 O O . ILE A 1 187 ? 3.536 -28.313 -6.986 1.00 44.16 187 ILE A O 1
ATOM 1465 N N . LYS A 1 188 ? 1.656 -29.320 -7.665 1.00 49.00 188 LYS A N 1
ATOM 1466 C CA . LYS A 1 188 ? 2.264 -30.327 -8.537 1.00 49.00 188 LYS A CA 1
ATOM 1467 C C . LYS A 1 188 ? 2.458 -29.836 -9.971 1.00 49.00 188 LYS A C 1
ATOM 1469 O O . LYS A 1 188 ? 3.056 -30.524 -10.778 1.00 49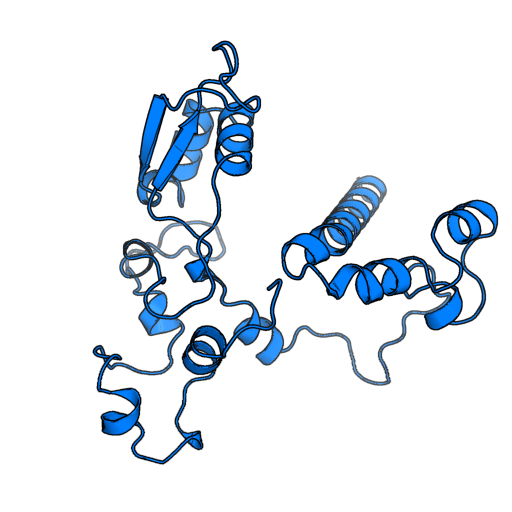.00 188 LYS A O 1
ATOM 1474 N N . VAL A 1 189 ? 1.946 -28.648 -10.262 1.00 52.28 189 VAL A N 1
ATOM 1475 C CA . VAL A 1 189 ? 1.634 -28.186 -11.611 1.00 52.28 189 VAL A CA 1
ATOM 1476 C C . VAL A 1 189 ? 2.741 -27.348 -12.236 1.00 52.28 189 VAL A C 1
ATOM 1478 O O . VAL A 1 189 ? 2.801 -27.256 -13.452 1.00 52.28 189 VAL A O 1
ATOM 1481 N N . LEU A 1 190 ? 3.687 -26.816 -11.460 1.00 51.62 190 LEU A N 1
ATOM 1482 C CA . LEU A 1 190 ? 4.825 -26.113 -12.062 1.00 51.62 190 LEU A CA 1
ATOM 1483 C C . LEU A 1 190 ? 5.690 -27.043 -12.943 1.00 51.62 190 LEU A C 1
ATOM 1485 O O . LEU A 1 190 ? 6.172 -26.582 -13.965 1.00 51.62 190 LEU A O 1
ATOM 1489 N N . GLU A 1 191 ? 5.801 -28.344 -12.629 1.00 50.44 191 GLU A N 1
ATOM 1490 C CA . GLU A 1 191 ? 6.420 -29.355 -13.518 1.00 50.44 191 GLU A CA 1
ATOM 1491 C C . GLU A 1 191 ? 5.428 -29.961 -14.540 1.00 50.44 191 GLU A C 1
ATOM 1493 O O . GLU A 1 191 ? 5.846 -30.534 -15.540 1.00 50.44 191 GLU A O 1
ATOM 1498 N N . GLU A 1 192 ? 4.110 -29.868 -14.316 1.00 51.75 192 GLU A N 1
ATOM 1499 C CA . GLU A 1 192 ? 3.083 -30.562 -15.123 1.00 51.75 192 GLU A CA 1
ATOM 1500 C C . GLU A 1 192 ? 2.406 -29.657 -16.181 1.00 51.75 192 GLU A C 1
ATOM 1502 O O . GLU A 1 192 ? 1.987 -30.154 -17.222 1.00 51.75 192 GLU A O 1
ATOM 1507 N N . VAL A 1 193 ? 2.337 -28.336 -15.961 1.00 55.09 193 VAL A N 1
ATOM 1508 C CA . VAL A 1 193 ? 1.801 -27.327 -16.904 1.00 55.09 193 VAL A CA 1
ATOM 1509 C C . VAL A 1 193 ? 2.903 -26.645 -17.703 1.00 55.09 193 VAL A C 1
ATOM 1511 O O . VAL A 1 193 ? 2.747 -26.471 -18.907 1.00 55.09 193 VAL A O 1
ATOM 1514 N N . TYR A 1 194 ? 4.026 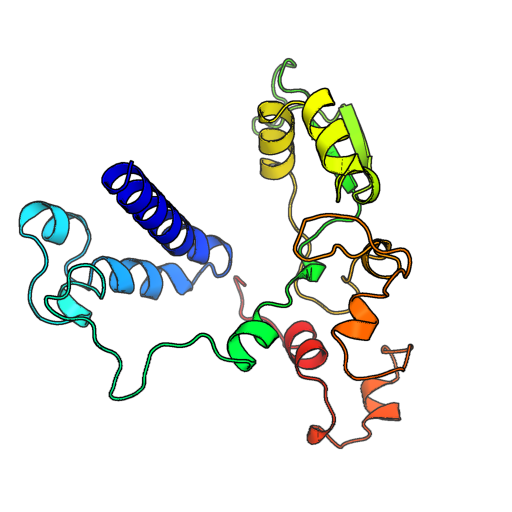-26.312 -17.066 1.00 52.44 194 TYR A N 1
ATOM 1515 C CA . TYR A 1 194 ? 5.164 -25.710 -17.765 1.00 52.44 194 TYR A CA 1
ATOM 1516 C C . TYR A 1 194 ? 6.205 -26.739 -18.218 1.00 52.44 194 TYR A C 1
ATOM 1518 O O . TYR A 1 194 ? 7.084 -26.426 -19.017 1.00 52.44 194 TYR A O 1
ATOM 1526 N N . GLY A 1 195 ? 6.097 -27.997 -17.776 1.00 62.31 195 GLY A N 1
ATOM 1527 C CA . GLY A 1 195 ? 7.105 -29.008 -18.083 1.00 62.31 195 GLY A CA 1
ATOM 1528 C C . GLY A 1 195 ? 8.480 -28.586 -17.557 1.00 62.31 195 GLY A C 1
ATOM 1529 O O . GLY A 1 195 ? 8.603 -28.076 -16.447 1.00 62.31 195 GLY A O 1
ATOM 1530 N N . ASP A 1 196 ? 9.502 -28.759 -18.394 1.00 62.75 196 ASP A N 1
ATOM 1531 C CA . ASP A 1 196 ? 10.849 -28.212 -18.179 1.00 62.75 196 ASP A CA 1
ATOM 1532 C C . ASP A 1 196 ? 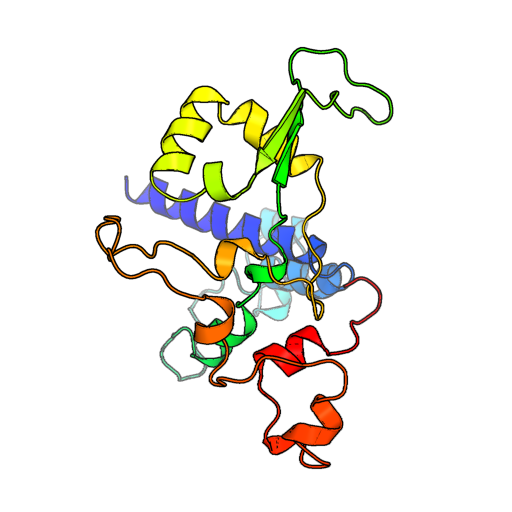11.036 -26.824 -18.846 1.00 62.75 196 ASP A C 1
ATOM 1534 O O . ASP A 1 196 ? 12.164 -26.328 -18.926 1.00 62.75 196 ASP A O 1
ATOM 1538 N N . ASP A 1 197 ? 9.968 -26.201 -19.371 1.00 69.25 197 ASP A N 1
ATOM 1539 C CA . ASP A 1 197 ? 10.043 -24.933 -20.105 1.00 69.25 197 ASP A CA 1
ATOM 1540 C C . ASP A 1 197 ? 9.825 -23.726 -19.185 1.00 69.25 197 ASP A C 1
ATOM 1542 O O . ASP A 1 197 ? 8.712 -23.292 -18.890 1.00 69.25 197 ASP A O 1
ATOM 1546 N N . VAL A 1 198 ? 10.941 -23.171 -18.723 1.00 67.19 198 VAL A N 1
ATOM 1547 C CA . VAL A 1 198 ? 10.972 -21.993 -17.851 1.00 67.19 198 VAL A CA 1
ATOM 1548 C C . VAL A 1 198 ? 10.462 -20.713 -18.522 1.00 67.19 198 VAL A C 1
ATOM 1550 O O . VAL A 1 198 ? 10.179 -19.752 -17.809 1.00 67.19 198 VAL A O 1
ATOM 1553 N N . GLU A 1 199 ? 10.348 -20.674 -19.854 1.00 72.94 199 GLU A N 1
ATOM 1554 C CA . GLU A 1 199 ? 9.929 -19.474 -20.596 1.00 72.94 199 GLU A CA 1
ATOM 1555 C C . GLU A 1 199 ? 8.422 -19.211 -20.501 1.00 72.94 199 GLU A C 1
ATOM 1557 O O . GLU A 1 199 ? 7.972 -18.087 -20.713 1.00 72.94 199 GLU A O 1
ATOM 1562 N N . GLU A 1 200 ? 7.640 -20.225 -20.139 1.00 73.50 200 GLU A N 1
ATOM 1563 C CA . GLU A 1 200 ? 6.193 -20.101 -19.962 1.00 73.50 200 GLU A CA 1
ATOM 1564 C C . GLU A 1 200 ? 5.819 -19.606 -18.547 1.00 73.50 200 GLU A C 1
ATOM 1566 O O . GLU A 1 200 ? 4.671 -19.243 -18.290 1.00 73.50 200 GLU A O 1
ATOM 1571 N N . LEU A 1 201 ? 6.783 -19.541 -17.618 1.00 69.00 201 LEU A N 1
ATOM 1572 C CA . LEU A 1 201 ? 6.544 -19.112 -16.240 1.00 69.00 201 LEU A CA 1
ATOM 1573 C C . LEU A 1 201 ? 6.083 -17.646 -16.170 1.00 69.00 201 LEU A C 1
ATOM 1575 O O . LEU A 1 201 ? 6.837 -16.716 -16.464 1.00 69.00 201 LEU A O 1
ATOM 1579 N N . ASP A 1 202 ? 4.869 -17.433 -15.659 1.00 79.44 202 ASP A N 1
ATOM 1580 C CA . ASP A 1 202 ? 4.321 -16.097 -15.433 1.00 79.44 202 ASP A CA 1
ATOM 1581 C C . ASP A 1 202 ? 5.187 -15.259 -14.478 1.00 79.44 202 ASP A C 1
ATOM 1583 O O . ASP A 1 202 ? 5.600 -15.708 -13.404 1.00 79.44 202 ASP A O 1
ATOM 1587 N N . VAL A 1 203 ? 5.379 -13.979 -14.820 1.00 82.62 203 VAL A N 1
ATOM 1588 C CA . VAL A 1 203 ? 6.217 -13.042 -14.048 1.00 82.62 203 VAL A CA 1
ATOM 1589 C C . VAL A 1 203 ? 5.768 -12.946 -12.587 1.00 82.62 203 VAL A C 1
ATOM 1591 O O . VAL A 1 203 ? 6.602 -12.990 -11.686 1.00 82.62 203 VAL A O 1
ATOM 1594 N N . LEU A 1 204 ? 4.459 -12.842 -12.326 1.00 82.88 204 LEU A N 1
ATOM 1595 C CA . LEU A 1 204 ? 3.937 -12.751 -10.957 1.00 82.88 204 LEU A CA 1
ATOM 1596 C C . LEU A 1 204 ? 4.227 -14.028 -10.159 1.00 82.88 204 LEU A C 1
ATOM 1598 O O . LEU A 1 204 ? 4.663 -13.951 -9.009 1.00 82.88 204 LEU A O 1
ATOM 1602 N N . VAL A 1 205 ? 4.023 -15.195 -10.774 1.00 80.81 205 VAL A N 1
ATOM 1603 C CA . VAL A 1 205 ? 4.291 -16.493 -10.147 1.00 80.81 205 VAL A CA 1
ATOM 1604 C C . VAL A 1 205 ? 5.779 -16.622 -9.835 1.00 80.81 205 VAL A C 1
ATOM 1606 O O . VAL A 1 205 ? 6.131 -16.949 -8.702 1.00 80.81 205 VAL A O 1
ATOM 1609 N N . GLY A 1 206 ? 6.650 -16.277 -10.787 1.00 80.75 206 GLY A N 1
ATOM 1610 C CA . GLY A 1 206 ? 8.100 -16.267 -10.599 1.00 80.75 206 GLY A CA 1
ATOM 1611 C C . GLY A 1 206 ? 8.545 -15.357 -9.452 1.00 80.75 206 GLY A C 1
ATOM 1612 O O . GLY A 1 206 ? 9.283 -15.799 -8.572 1.00 80.75 206 GLY A O 1
ATOM 1613 N N . LEU A 1 207 ? 8.040 -14.120 -9.392 1.00 85.50 207 LEU A N 1
ATOM 1614 C CA . LEU A 1 207 ? 8.378 -13.159 -8.332 1.00 85.50 207 LEU A CA 1
ATOM 1615 C C . LEU A 1 207 ? 7.961 -13.647 -6.935 1.00 85.50 207 LEU A C 1
ATOM 1617 O O . LEU A 1 207 ? 8.705 -13.474 -5.963 1.00 85.50 207 LEU A O 1
ATOM 1621 N N . LEU A 1 208 ? 6.785 -14.269 -6.813 1.00 82.75 208 LEU A N 1
ATOM 1622 C CA . LEU A 1 208 ? 6.304 -14.818 -5.543 1.00 82.75 208 LEU A CA 1
ATOM 1623 C C . LEU A 1 208 ? 7.051 -16.103 -5.153 1.00 82.75 208 LEU A C 1
ATOM 1625 O O . LEU A 1 208 ? 7.341 -16.292 -3.971 1.00 82.75 208 LEU A O 1
ATOM 1629 N N . ALA A 1 209 ? 7.416 -16.942 -6.126 1.00 79.31 209 ALA A N 1
ATOM 1630 C CA . ALA A 1 209 ? 8.147 -18.194 -5.922 1.00 79.31 209 ALA A CA 1
ATOM 1631 C C . ALA A 1 209 ? 9.651 -18.003 -5.656 1.00 79.31 209 ALA A C 1
ATOM 1633 O O . ALA A 1 209 ? 10.288 -18.878 -5.066 1.00 79.31 209 ALA A O 1
ATOM 1634 N N . GLU A 1 210 ? 10.236 -16.879 -6.084 1.00 78.75 210 GLU A N 1
ATOM 1635 C CA . GLU A 1 210 ? 11.672 -16.632 -5.958 1.00 78.75 210 GLU A CA 1
ATOM 1636 C C . GLU A 1 210 ? 12.133 -16.701 -4.496 1.00 78.75 210 GLU A C 1
ATOM 1638 O O . GLU A 1 210 ? 11.548 -16.089 -3.592 1.00 78.75 210 GLU A O 1
ATOM 1643 N N . LYS A 1 211 ? 13.242 -17.413 -4.267 1.00 78.50 211 LYS A N 1
ATOM 1644 C CA . LYS A 1 211 ? 13.893 -17.473 -2.961 1.00 78.50 211 LYS A CA 1
ATOM 1645 C C . LYS A 1 211 ? 14.398 -16.086 -2.560 1.00 78.50 211 LYS A C 1
ATOM 1647 O O . LYS A 1 211 ? 15.354 -15.576 -3.138 1.00 78.50 211 LYS A O 1
ATOM 1652 N N . LYS A 1 212 ? 13.810 -15.530 -1.503 1.00 80.88 212 LYS A N 1
ATOM 1653 C CA . LYS A 1 212 ? 14.132 -14.188 -1.010 1.00 80.88 212 LYS A CA 1
ATOM 1654 C C . LYS A 1 212 ? 15.529 -14.115 -0.385 1.00 80.88 212 LYS A C 1
ATOM 1656 O O . LYS A 1 212 ? 16.040 -15.081 0.200 1.00 80.88 212 LYS A O 1
ATOM 1661 N N . ILE A 1 213 ? 16.163 -12.951 -0.513 1.00 81.75 213 ILE A N 1
ATOM 1662 C CA . ILE A 1 213 ? 17.446 -12.662 0.130 1.00 81.75 213 ILE A CA 1
ATOM 1663 C C . ILE A 1 213 ? 17.201 -12.514 1.635 1.00 81.75 213 ILE A C 1
ATOM 1665 O O . ILE A 1 213 ? 16.181 -12.007 2.080 1.00 81.75 213 ILE A O 1
ATOM 1669 N N . LYS A 1 214 ? 18.142 -12.973 2.465 1.00 74.06 214 LYS A N 1
ATOM 1670 C CA . LYS A 1 214 ? 17.984 -12.902 3.922 1.00 74.06 214 LYS A CA 1
ATOM 1671 C C . LYS A 1 214 ? 17.825 -11.446 4.393 1.00 74.06 214 LYS A C 1
ATOM 1673 O O . LYS A 1 214 ? 18.773 -10.664 4.287 1.00 74.06 214 LYS A O 1
ATOM 1678 N N . GLY A 1 215 ? 16.690 -11.148 5.024 1.00 64.75 215 GLY A N 1
ATOM 1679 C CA . GLY A 1 215 ? 16.344 -9.805 5.505 1.00 64.75 215 GLY A CA 1
ATOM 1680 C C . GLY A 1 215 ? 15.352 -9.056 4.611 1.00 64.75 215 GLY A C 1
ATOM 1681 O O . GLY A 1 215 ? 15.053 -7.902 4.931 1.00 64.75 215 GLY A O 1
ATOM 1682 N N . ASP A 1 216 ? 14.878 -9.721 3.557 1.00 52.34 216 ASP A N 1
ATOM 1683 C CA . ASP A 1 216 ? 13.685 -9.387 2.776 1.00 52.34 216 ASP A CA 1
ATOM 1684 C C . ASP A 1 216 ? 12.508 -10.286 3.187 1.00 52.34 216 ASP A C 1
ATOM 1686 O O . ASP A 1 216 ? 12.777 -11.392 3.727 1.00 52.34 216 ASP A O 1
#

pLDDT: mean 83.21, std 13.55, range [41.53, 97.06]

Radius of gyration: 21.9 Å; Cα contacts (8 Å, |Δi|>4): 225; chains: 1; bounding box: 51×57×53 Å

Nearest PDB structures (foldseek):
  4hhr-assembly1_A  TM=9.375E-01  e=1.236E-18  Arabidopsis thaliana
  4kvl-assembly1_A  TM=9.396E-01  e=1.236E-18  Oryza sativa
  4kvk-assembly1_A  TM=9.374E-01  e=1.798E-18  Oryza sativa

Foldseek 3Di:
DVVVVVVVVVVVVVCVLVCVCLVFVPCVVPSQCQQQAPCGDVCCVVPNADDDCNHGHPPRDPDDDDPPDDDDQDPVNVLLPPQQLQADQWFQFFDPPDQQDPPSHGDGDDIGGCVCCDAPNVVVVCVVSDPVRRVSRVVPDGTGDLAPPSRHPALQFAFDADPVRHTDPDTHGVVCVSWVDDDDDDVVCVCPVCNPPPVPDDPSNCRRHDDDDPRD

InterPro domains:
  IPR010255 Haem peroxidase superfamily [SSF48113] (58-215)
  IPR019791 Haem peroxidase, animal-type [PF03098] (38-177)
  IPR019791 Haem peroxidase, animal-type [PS50292] (1-216)
  IPR037120 Haem peroxidase domain superfamily, animal type [G3DSA:1.10.640.10] (23-216)
  IPR050783 Oxylipin biosynthesis and metabolism [PTHR11903] (42-179)

Sequence (216 aa):
MEQQYLVTFAIVGLVSQLYKPFLFLNTMLFVIPSRYGLLGKKFKDTFGHVGNAILGGFVGMKKAENHGVPYSLTEEFASVYRMHPLLPDSLHLRDISASPGQNKSPPIIKEIPMNDLIGLQGEKTLLEIGVAKQLVSMGHQACGALELWNYPSWLRDLVPHNVDGTERSDHVDLAALENLTDDKEVIKVLEEVYGDDVEELDVLVGLLAEKKIKGD

Organism: Trifolium subterraneum (NCBI:txid3900)

Mean predicted aligned error: 8.67 Å

Secondary structure (DSSP, 8-state):
-HHHHHHHHHHHHHHHHHHHHHHSGGGHHHHHHHHH-TTHHHHHHHH---SSHHHH-STT-SS---TTS-----HHHHHHT--GGGS-SEEEEE-SSSPP-GGGPPPEEEEEEGGGTSHHHHHHHHHHH-HHHHHHHHHTSPPPPSSTT-S-GGGGGB--B-TTSPBPSS-B-HHHHHSS------SS-TTTTSTT-GGG--HHHHHHHS-PPTT-